Protein AF-A0A3B0X9E5-F1 (afdb_monomer_lite)

Radius of gyration: 37.36 Å; chains: 1; bounding box: 134×43×72 Å

InterPro domains:
  IPR012902 Prokaryotic N-terminal methylation site [PF07963] (25-49)
  IPR012902 Prokaryotic N-terminal methylation site [PS00409] (27-47)
  IPR012902 Prokaryotic N-terminal methylation site [TIGR02532] (26-49)
  IPR045584 Pilin-like [SSF54523] (29-154)

Organism: NCBI:txid652676

Secondary structure (DSSP, 8-state):
---------------------------PPPHHHHHHHHHHHHHHHHHHHHHHHHHHHHHHHHHHHHHHHHHHHHHHHHHHHSS-SSS-TTHHHHSTT-------SS-TT-SS-TTHHHHHHHHHHHTTSS-S----TTTSPPPPTT---B-TTTS-B-SSS-B-EEEEE---TT-TTPPPEEEEE--S---HHHHHHHHHHH--S---

Structure (mmCIF, N/CA/C/O backbone):
data_AF-A0A3B0X9E5-F1
#
_entry.id   AF-A0A3B0X9E5-F1
#
loop_
_atom_site.group_PDB
_atom_site.id
_atom_site.type_symbol
_atom_site.label_atom_id
_atom_site.label_alt_id
_atom_site.label_comp_id
_atom_site.label_asym_id
_atom_site.label_entity_id
_atom_site.label_seq_id
_atom_site.pdbx_PDB_ins_code
_atom_site.Cartn_x
_atom_site.Cartn_y
_atom_site.Cartn_z
_atom_site.occupancy
_atom_site.B_iso_or_equiv
_atom_site.auth_seq_id
_atom_site.auth_comp_id
_atom_site.auth_asym_id
_atom_site.auth_atom_id
_atom_site.pdbx_PDB_model_num
ATOM 1 N N . MET A 1 1 ? -115.160 -9.855 48.551 1.00 43.12 1 MET A N 1
ATOM 2 C CA . MET A 1 1 ? -115.134 -11.335 48.509 1.00 43.12 1 MET A CA 1
ATOM 3 C C . MET A 1 1 ? -114.312 -11.697 47.288 1.00 43.12 1 MET A C 1
ATOM 5 O O . MET A 1 1 ? -114.697 -11.249 46.224 1.00 43.12 1 MET A O 1
ATOM 9 N N . ASN A 1 2 ? -113.173 -12.370 47.259 1.00 42.44 2 ASN A N 1
ATOM 10 C CA . ASN A 1 2 ? -112.293 -13.176 48.119 1.00 42.44 2 ASN A CA 1
ATOM 11 C C . ASN A 1 2 ? -111.011 -13.290 47.245 1.00 42.44 2 ASN A C 1
ATOM 13 O O . ASN A 1 2 ? -111.110 -13.140 46.033 1.00 42.44 2 ASN A O 1
ATOM 17 N N . ASN A 1 3 ? -109.784 -13.582 47.641 1.00 45.44 3 ASN A N 1
ATOM 18 C CA . ASN A 1 3 ? -109.094 -13.972 48.856 1.00 45.44 3 ASN A CA 1
ATOM 19 C C . ASN A 1 3 ? -107.621 -13.770 48.451 1.00 45.44 3 ASN A C 1
ATOM 21 O O . ASN A 1 3 ? -107.187 -14.262 47.415 1.00 45.44 3 ASN A O 1
ATOM 25 N N . MET A 1 4 ? -106.874 -12.908 49.129 1.00 54.88 4 MET A N 1
ATOM 26 C CA . MET A 1 4 ? -105.750 -13.328 49.968 1.00 54.88 4 MET A CA 1
ATOM 27 C C . MET A 1 4 ? -105.581 -14.857 50.052 1.00 54.88 4 MET A C 1
ATOM 29 O O . MET A 1 4 ? -106.428 -15.510 50.651 1.00 54.88 4 MET A O 1
ATOM 33 N N . LEU A 1 5 ? -104.512 -15.400 49.458 1.00 52.75 5 LEU A N 1
ATOM 34 C CA . LEU A 1 5 ? -103.588 -16.411 50.007 1.00 52.75 5 LEU A CA 1
ATOM 35 C C . LEU A 1 5 ? -102.653 -16.932 48.895 1.00 52.75 5 LEU A C 1
ATOM 37 O O . LEU A 1 5 ? -103.023 -16.922 47.730 1.00 52.75 5 LEU A O 1
ATOM 41 N N . GLU A 1 6 ? -101.469 -17.397 49.310 1.00 58.78 6 GLU A N 1
ATOM 42 C CA . GLU A 1 6 ? -100.356 -17.975 48.522 1.00 58.78 6 GLU A CA 1
ATOM 43 C C . GLU A 1 6 ? -99.355 -16.946 47.955 1.00 58.78 6 GLU A C 1
ATOM 45 O O . GLU A 1 6 ? -99.436 -16.497 46.821 1.00 58.78 6 GLU A O 1
ATOM 50 N N . GLN A 1 7 ? -98.505 -16.359 48.806 1.00 54.66 7 GLN A N 1
ATOM 51 C CA . GLN A 1 7 ? -97.219 -16.924 49.269 1.00 54.66 7 GLN A CA 1
ATOM 52 C C . GLN A 1 7 ? -96.188 -16.982 48.126 1.00 54.66 7 GLN A C 1
ATOM 54 O O . GLN A 1 7 ? -96.350 -17.717 47.169 1.00 54.66 7 GLN A O 1
ATOM 59 N N . LYS A 1 8 ? -95.176 -16.104 48.148 1.00 61.78 8 LYS A N 1
ATOM 60 C CA . LYS A 1 8 ? -93.858 -16.339 48.784 1.00 61.78 8 LYS A CA 1
ATOM 61 C C . LYS A 1 8 ? -92.979 -17.180 47.842 1.00 61.78 8 LYS A C 1
ATOM 63 O O . LYS A 1 8 ? -93.455 -18.142 47.271 1.00 61.78 8 LYS A O 1
ATOM 68 N N . TRP A 1 9 ? -91.696 -16.809 47.729 1.00 58.66 9 TRP A N 1
ATOM 69 C CA . TRP A 1 9 ? -90.661 -17.399 46.847 1.00 58.66 9 TRP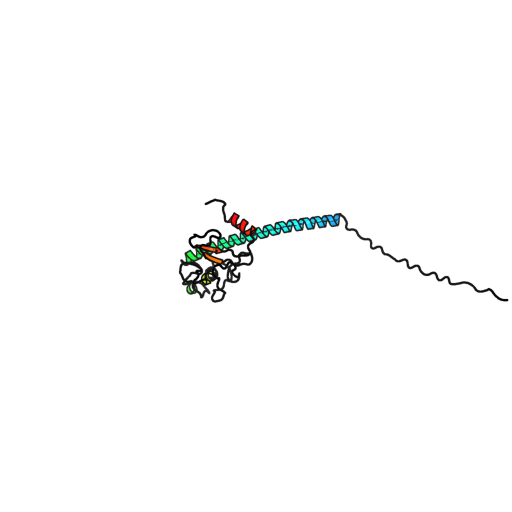 A CA 1
ATOM 70 C C . TRP A 1 9 ? -90.758 -16.899 45.386 1.00 58.66 9 TRP A C 1
ATOM 72 O O . TRP A 1 9 ? -91.783 -17.032 44.751 1.00 58.66 9 TRP A O 1
ATOM 82 N N . LEU A 1 10 ? -89.768 -16.252 44.766 1.00 54.28 10 LEU A N 1
ATOM 83 C CA . LEU A 1 10 ? -88.320 -16.326 44.927 1.00 54.28 10 LEU A CA 1
ATOM 84 C C . LEU A 1 10 ? -87.696 -14.932 44.775 1.00 54.28 10 LEU A C 1
ATOM 86 O O . LEU A 1 10 ? -87.640 -14.355 43.693 1.00 54.28 10 LEU A O 1
ATOM 90 N N . LYS A 1 11 ? -87.138 -14.426 45.878 1.00 59.22 11 LYS A N 1
ATOM 91 C CA . LYS A 1 11 ? -86.091 -13.399 45.863 1.00 59.22 11 LYS A CA 1
ATOM 92 C C . LYS A 1 11 ? -84.856 -14.043 45.222 1.00 59.22 11 LYS A C 1
ATOM 94 O O . LYS A 1 11 ? -84.013 -14.605 45.923 1.00 59.22 11 LYS A O 1
ATOM 99 N N . GLN A 1 12 ? -84.785 -14.043 43.895 1.00 62.81 12 GLN A N 1
ATOM 100 C CA . GLN A 1 12 ? -83.623 -14.543 43.173 1.00 62.81 12 GLN A CA 1
ATOM 101 C C . GLN A 1 12 ? -82.496 -13.525 43.376 1.00 62.81 12 GLN A C 1
ATOM 103 O O . GLN A 1 12 ? -82.431 -12.483 42.735 1.00 62.81 12 GLN A O 1
ATOM 108 N N . LYS A 1 13 ? -81.672 -13.778 44.397 1.00 58.00 13 LYS A N 1
ATOM 109 C CA . LYS A 1 13 ? -80.460 -13.012 44.677 1.00 58.00 13 LYS A CA 1
ATOM 110 C C . LYS A 1 13 ? -79.523 -13.175 43.485 1.00 58.00 13 LYS A C 1
ATOM 112 O O . LYS A 1 13 ? -79.000 -14.264 43.264 1.00 58.00 13 LYS A O 1
ATOM 117 N N . GLU A 1 14 ? -79.296 -12.091 42.758 1.00 65.94 14 GLU A N 1
ATOM 118 C CA . GLU A 1 14 ? -78.228 -12.013 41.770 1.00 65.94 14 GLU A CA 1
ATOM 119 C C . GLU A 1 14 ? -76.887 -12.366 42.439 1.00 65.94 14 GLU A C 1
ATOM 121 O O . GLU A 1 14 ? -76.547 -11.805 43.494 1.00 65.94 14 GLU A O 1
ATOM 126 N N . PRO A 1 15 ? -76.097 -13.295 41.876 1.00 58.50 15 PRO A N 1
ATOM 127 C CA . PRO A 1 15 ? -74.749 -13.517 42.354 1.00 58.50 15 PRO A CA 1
ATOM 128 C C . PRO A 1 15 ? -73.921 -12.284 41.991 1.00 58.50 15 PRO A C 1
ATOM 130 O O . PRO A 1 15 ? -73.579 -12.067 40.829 1.00 58.50 15 PRO A O 1
ATOM 133 N N . ARG A 1 16 ? -73.574 -11.472 42.998 1.00 63.50 16 ARG A N 1
ATOM 134 C CA . ARG A 1 16 ? -72.527 -10.453 42.871 1.00 63.50 16 ARG A CA 1
ATOM 135 C C . ARG A 1 16 ? -71.246 -11.160 42.437 1.00 63.50 16 ARG A C 1
ATOM 137 O O . ARG A 1 16 ? -70.540 -11.727 43.272 1.00 63.50 16 ARG A O 1
ATOM 144 N N . ARG A 1 17 ? -70.956 -11.141 41.133 1.00 63.78 17 ARG A N 1
ATOM 145 C CA . ARG A 1 17 ? -69.657 -11.521 40.577 1.00 63.78 17 ARG A CA 1
ATOM 146 C C . ARG A 1 17 ? -68.634 -10.567 41.182 1.00 63.78 17 ARG A C 1
ATOM 148 O O . ARG A 1 17 ? -68.445 -9.455 40.701 1.00 63.78 17 ARG A O 1
ATOM 155 N N . LYS A 1 18 ? -68.016 -10.982 42.290 1.00 60.19 18 LYS A N 1
ATOM 156 C CA . LYS A 1 18 ? -66.776 -10.380 42.769 1.00 60.19 18 LYS A CA 1
ATOM 157 C C . LYS A 1 18 ? -65.789 -10.547 41.623 1.00 60.19 18 LYS A C 1
ATOM 159 O O . LYS A 1 18 ? -65.379 -11.669 41.340 1.00 60.19 18 LYS A O 1
ATOM 164 N N . GLY A 1 19 ? -65.477 -9.451 40.935 1.00 56.59 19 GLY A N 1
ATOM 165 C CA . GLY A 1 19 ? -64.337 -9.407 40.040 1.00 56.59 19 GLY A CA 1
ATOM 166 C C . GLY A 1 19 ? -63.135 -9.879 40.841 1.00 56.59 19 GLY A C 1
ATOM 167 O O . GLY A 1 19 ? -62.715 -9.207 41.783 1.00 56.59 19 GLY A O 1
ATOM 168 N N . LEU A 1 20 ? -62.636 -11.071 40.521 1.00 62.66 20 LEU A N 1
ATOM 169 C CA . LEU A 1 20 ? -61.365 -11.547 41.031 1.00 62.66 20 LEU A CA 1
ATOM 170 C C . LEU A 1 20 ? -60.297 -10.770 40.263 1.00 62.66 20 LEU A C 1
ATOM 172 O O . LEU A 1 20 ? -59.663 -11.282 39.346 1.00 62.66 20 LEU A O 1
ATOM 176 N N . GLY A 1 21 ? -60.155 -9.489 40.603 1.00 60.59 21 GLY A N 1
ATOM 177 C CA . GLY A 1 21 ? -58.946 -8.745 40.322 1.00 60.59 21 GLY A CA 1
ATOM 178 C C . GLY A 1 21 ? -57.843 -9.426 41.113 1.00 60.59 21 GLY A C 1
ATOM 179 O O . GLY A 1 21 ? -57.571 -9.059 42.254 1.00 60.59 21 GLY A O 1
ATOM 180 N N . LEU A 1 22 ? -57.258 -10.472 40.531 1.00 64.56 22 LEU A N 1
ATOM 181 C CA . LEU A 1 22 ? -55.918 -10.916 40.863 1.00 64.56 22 LEU A CA 1
ATOM 182 C C . LEU A 1 22 ? -55.041 -9.704 40.582 1.00 64.56 22 LEU A C 1
ATOM 184 O O . LEU A 1 22 ? -54.608 -9.498 39.452 1.00 64.56 22 LEU A O 1
ATOM 188 N N . GLY A 1 23 ? -54.869 -8.851 41.593 1.00 63.62 23 GLY A N 1
ATOM 189 C CA . GLY A 1 23 ? -53.870 -7.805 41.568 1.00 63.62 23 GLY A CA 1
ATOM 190 C C . GLY A 1 23 ? -52.566 -8.507 41.252 1.00 63.62 23 GLY A C 1
ATOM 191 O O . GLY A 1 23 ? -52.028 -9.228 42.096 1.00 63.62 23 GLY A O 1
ATOM 192 N N . GLN A 1 24 ? -52.122 -8.392 40.001 1.00 68.00 24 GLN A N 1
ATOM 193 C CA . GLN A 1 24 ? -50.814 -8.869 39.614 1.00 68.00 24 GLN A CA 1
ATOM 194 C C . GLN A 1 24 ? -49.862 -8.124 40.531 1.00 68.00 24 GLN A C 1
ATOM 196 O O . GLN A 1 24 ? -49.781 -6.898 40.470 1.00 68.00 24 GLN A O 1
ATOM 201 N N . LYS A 1 25 ? -49.235 -8.849 41.463 1.00 65.62 25 LYS A N 1
ATOM 202 C CA . LYS A 1 25 ? -48.213 -8.281 42.332 1.00 65.62 25 LYS A CA 1
ATOM 203 C C . LYS A 1 25 ? -47.155 -7.728 41.392 1.00 65.62 25 LYS A C 1
ATOM 205 O O . LYS A 1 25 ? -46.392 -8.504 40.819 1.00 65.62 25 LYS A O 1
ATOM 210 N N . GLN A 1 26 ? -47.164 -6.416 41.181 1.00 68.31 26 GLN A N 1
ATOM 211 C CA . GLN A 1 26 ? -46.104 -5.750 40.454 1.00 68.31 26 GLN A CA 1
ATOM 212 C C . GLN A 1 26 ? -44.850 -5.970 41.288 1.00 68.31 26 GLN A C 1
ATOM 214 O O . GLN A 1 26 ? -44.675 -5.376 42.351 1.00 68.31 26 GLN A O 1
ATOM 219 N N . ARG A 1 27 ? -44.030 -6.931 40.859 1.00 71.44 27 ARG A N 1
ATOM 220 C CA . ARG A 1 27 ? -42.671 -7.095 41.356 1.00 71.44 27 ARG A CA 1
ATOM 221 C C . ARG A 1 27 ? -41.927 -5.856 40.872 1.00 71.44 27 ARG A C 1
ATOM 223 O O . ARG A 1 27 ? -41.494 -5.810 39.728 1.00 71.44 27 ARG A O 1
ATOM 230 N N . GLY A 1 28 ? -41.908 -4.816 41.701 1.00 70.88 28 GLY A N 1
ATOM 231 C CA . GLY A 1 28 ? -41.054 -3.661 41.471 1.00 70.88 28 GLY A CA 1
ATOM 232 C C . GLY A 1 28 ? -39.608 -4.138 41.408 1.00 70.88 28 GLY A C 1
ATOM 233 O O . GLY A 1 28 ? -39.210 -4.981 42.214 1.00 70.88 28 GLY A O 1
ATOM 234 N N . PHE A 1 29 ? -38.856 -3.639 40.430 1.00 74.00 29 PHE A N 1
ATOM 235 C CA . PHE A 1 29 ? -37.428 -3.911 40.318 1.00 74.00 29 PHE A CA 1
ATOM 236 C C . PHE A 1 29 ? -36.739 -3.498 41.614 1.00 74.00 29 PHE A C 1
ATOM 238 O O . PHE A 1 29 ? -36.971 -2.404 42.139 1.00 74.00 29 PHE A O 1
ATOM 245 N N . THR A 1 30 ? -35.922 -4.389 42.160 1.00 88.50 30 THR A N 1
ATOM 246 C CA . THR A 1 30 ? -35.145 -4.071 43.351 1.00 88.50 30 THR A CA 1
ATOM 247 C C . THR A 1 30 ? -34.058 -3.055 42.995 1.00 88.50 30 THR A C 1
ATOM 249 O O . THR A 1 30 ? -33.535 -3.027 41.880 1.00 88.50 30 THR A O 1
ATOM 252 N N . LEU A 1 31 ? -33.687 -2.207 43.957 1.00 87.62 31 LEU A N 1
ATOM 253 C CA . LEU A 1 31 ? -32.620 -1.219 43.761 1.00 87.62 31 LEU A CA 1
ATOM 254 C C . LEU A 1 31 ? -31.291 -1.905 43.399 1.00 87.62 31 LEU A C 1
ATOM 256 O O . LEU A 1 31 ? -30.534 -1.390 42.583 1.00 87.62 31 LEU A O 1
ATOM 260 N N . ILE A 1 32 ? -31.055 -3.105 43.942 1.00 90.81 32 ILE A N 1
ATOM 261 C CA . ILE A 1 32 ? -29.881 -3.928 43.633 1.00 90.81 32 ILE A CA 1
ATOM 262 C C . ILE A 1 32 ? -29.891 -4.443 42.183 1.00 90.81 32 ILE A C 1
ATOM 264 O O . ILE A 1 32 ? -28.846 -4.427 41.537 1.00 90.81 32 ILE A O 1
ATOM 268 N N . GLU A 1 33 ? -31.050 -4.832 41.637 1.00 89.31 33 GLU A N 1
ATOM 269 C CA . GLU A 1 33 ? -31.159 -5.267 40.236 1.00 89.31 33 GLU A CA 1
ATOM 270 C C . GLU A 1 33 ? -30.793 -4.134 39.279 1.00 89.31 33 GLU A C 1
ATOM 272 O O . GLU A 1 33 ? -30.001 -4.341 38.363 1.00 89.31 33 GLU A O 1
ATOM 277 N N . ILE A 1 34 ? -31.286 -2.916 39.521 1.00 92.25 34 ILE A N 1
ATOM 278 C CA . ILE A 1 34 ? -30.914 -1.762 38.692 1.00 92.25 34 ILE A CA 1
ATOM 279 C C . ILE A 1 34 ? -29.452 -1.351 38.927 1.00 92.25 34 ILE A C 1
ATOM 281 O O . ILE A 1 34 ? -28.765 -0.990 37.974 1.00 92.25 34 ILE A O 1
ATOM 285 N N . ALA A 1 35 ? -28.933 -1.466 40.153 1.00 93.75 35 ALA A N 1
ATOM 286 C CA . ALA A 1 35 ? -27.543 -1.128 40.458 1.00 93.75 35 ALA A CA 1
ATOM 287 C C . ALA A 1 35 ? -26.543 -1.998 39.678 1.00 93.75 35 ALA A C 1
ATOM 289 O O . ALA A 1 35 ? -25.604 -1.465 39.087 1.00 93.75 35 ALA A O 1
ATOM 290 N N . ILE A 1 36 ? -26.756 -3.316 39.614 1.00 94.44 36 ILE A N 1
ATOM 291 C CA . ILE A 1 36 ? -25.867 -4.217 38.861 1.00 94.44 36 ILE A CA 1
ATOM 292 C C . ILE A 1 36 ? -25.958 -3.933 37.358 1.00 94.44 36 ILE A C 1
ATOM 294 O O . ILE A 1 36 ? -24.938 -3.915 36.670 1.00 94.44 36 ILE A O 1
ATOM 298 N N . VAL A 1 37 ? -27.159 -3.649 36.849 1.00 95.56 37 VAL A N 1
ATOM 299 C CA . VAL A 1 37 ? -27.355 -3.307 35.434 1.00 95.56 37 VAL A CA 1
ATOM 300 C C . VAL A 1 37 ? -26.600 -2.027 35.067 1.00 95.56 37 VAL A C 1
ATOM 302 O O . VAL A 1 37 ? -25.895 -2.011 34.059 1.00 95.56 37 VAL A O 1
ATOM 305 N N . LEU A 1 38 ? -26.669 -0.981 35.896 1.00 94.69 38 LEU A N 1
ATOM 306 C CA . LEU A 1 38 ? -25.932 0.266 35.661 1.00 94.69 38 LEU A CA 1
ATOM 307 C C . LEU A 1 38 ? -24.413 0.066 35.717 1.00 94.69 38 LEU A C 1
ATOM 309 O O . LEU A 1 38 ? -23.696 0.663 34.916 1.00 94.69 38 LEU A O 1
ATOM 313 N N . VAL A 1 39 ? -23.923 -0.802 36.606 1.00 95.94 39 VAL A N 1
ATOM 314 C CA . VAL A 1 39 ? -22.499 -1.164 36.655 1.00 95.94 39 VAL A CA 1
ATOM 315 C C . VAL A 1 39 ? -22.077 -1.870 35.370 1.00 95.94 39 VAL A C 1
ATOM 317 O O . VAL A 1 39 ? -21.081 -1.479 34.767 1.00 95.94 39 VAL A O 1
ATOM 320 N N . ILE A 1 40 ? -22.838 -2.864 34.907 1.00 96.38 40 ILE A N 1
ATOM 321 C CA . ILE A 1 40 ? -22.520 -3.588 33.668 1.00 96.38 40 ILE A CA 1
ATOM 322 C C . ILE A 1 40 ? -22.532 -2.631 32.473 1.00 96.38 40 ILE A C 1
ATOM 324 O O . ILE A 1 40 ? -21.583 -2.633 31.696 1.00 96.38 40 ILE A O 1
ATOM 328 N N . ILE A 1 41 ? -23.542 -1.767 32.344 1.00 96.00 41 ILE A N 1
ATOM 329 C CA . ILE A 1 41 ? -23.597 -0.771 31.263 1.00 96.00 41 ILE A CA 1
ATOM 330 C C . ILE A 1 41 ? -22.407 0.195 31.352 1.00 96.00 41 ILE A C 1
ATOM 332 O O . ILE A 1 41 ? -21.777 0.469 30.334 1.00 96.00 41 ILE A O 1
ATOM 336 N N . GLY A 1 42 ? -22.051 0.666 32.551 1.00 95.19 42 GLY A N 1
ATOM 337 C CA . GLY A 1 42 ? -20.889 1.535 32.758 1.00 95.19 42 GLY A CA 1
ATOM 338 C C . GLY A 1 42 ? -19.572 0.874 32.345 1.00 95.19 42 GLY A C 1
ATOM 339 O O . GLY A 1 42 ? -18.758 1.495 31.660 1.00 95.19 42 GLY A O 1
ATOM 340 N N . LEU A 1 43 ? -19.385 -0.402 32.689 1.00 94.94 43 LEU A N 1
ATOM 341 C CA . LEU A 1 43 ? -18.204 -1.175 32.299 1.00 94.94 43 LEU A CA 1
ATOM 342 C C . LEU A 1 43 ? -18.173 -1.465 30.794 1.00 94.94 43 LEU A C 1
ATOM 344 O O . LEU A 1 43 ? -17.112 -1.367 30.181 1.00 94.94 43 LEU A O 1
ATOM 348 N N . LEU A 1 44 ? -19.319 -1.774 30.183 1.00 95.69 44 LEU A N 1
ATOM 349 C CA . LEU A 1 44 ? -19.418 -1.999 28.740 1.00 95.69 44 LEU A CA 1
ATOM 350 C C . LEU A 1 44 ? -19.131 -0.716 27.953 1.00 95.69 44 LEU A C 1
ATOM 352 O O . LEU A 1 44 ? -18.334 -0.747 27.020 1.00 95.69 44 LEU A O 1
ATOM 356 N N . LEU A 1 45 ? -19.718 0.419 28.346 1.00 93.62 45 LEU A N 1
ATOM 357 C CA . LEU A 1 45 ? -19.462 1.708 27.698 1.00 93.62 45 LEU A CA 1
ATOM 358 C C . LEU A 1 45 ? -17.998 2.138 27.870 1.00 93.62 45 LEU A C 1
ATOM 360 O O . LEU A 1 45 ? -17.367 2.537 26.892 1.00 93.62 45 LEU A O 1
ATOM 364 N N . GLY A 1 46 ? -17.430 1.986 29.073 1.00 91.38 46 GLY A N 1
ATOM 365 C CA . GLY A 1 46 ? -16.009 2.253 29.321 1.00 91.38 46 GLY A CA 1
ATOM 366 C C . GLY A 1 46 ? -15.078 1.351 28.501 1.00 91.38 46 GLY A C 1
ATOM 367 O O . GLY A 1 46 ? -14.090 1.825 27.939 1.00 91.38 46 GLY A O 1
ATOM 368 N N . GLY A 1 47 ? -15.420 0.066 28.370 1.00 91.00 47 GLY A N 1
ATOM 369 C CA . GLY A 1 47 ? -14.669 -0.903 27.572 1.00 91.00 47 GLY A CA 1
ATOM 370 C C . GLY A 1 47 ? -14.726 -0.631 26.067 1.00 91.00 47 GLY A C 1
ATOM 371 O O . GLY A 1 47 ? -13.697 -0.708 25.400 1.00 91.00 47 GLY A O 1
ATOM 372 N N . VAL A 1 48 ? -15.893 -0.264 25.524 1.00 91.12 48 VAL A N 1
ATOM 373 C CA . VAL A 1 48 ? -16.061 0.033 24.088 1.00 91.12 48 VAL A CA 1
ATOM 374 C C . VAL A 1 48 ? -15.281 1.281 23.683 1.00 91.12 48 VAL A C 1
ATOM 376 O O . VAL A 1 48 ? -14.608 1.252 22.654 1.00 91.12 48 VAL A O 1
ATOM 379 N N . LEU A 1 49 ? -15.316 2.345 24.493 1.00 86.88 49 LEU A N 1
ATOM 380 C CA . LEU A 1 49 ? -14.565 3.573 24.208 1.00 86.88 49 LEU A CA 1
ATOM 381 C C . LEU A 1 49 ? -13.061 3.297 24.119 1.00 86.88 49 LEU A C 1
ATOM 383 O O . LEU A 1 49 ? -12.418 3.695 23.148 1.00 86.88 49 LEU A O 1
ATOM 387 N N . LYS A 1 50 ? -12.507 2.537 25.075 1.00 87.69 50 LYS A N 1
ATOM 388 C CA . LYS A 1 50 ? -11.090 2.161 25.016 1.00 87.69 50 LYS A CA 1
ATOM 389 C C . LYS A 1 50 ? -10.794 1.173 23.884 1.00 87.69 50 LYS A C 1
ATOM 391 O O . LYS A 1 50 ? -9.733 1.244 23.269 1.00 87.69 50 LYS A O 1
ATOM 396 N N . GLY A 1 51 ? -11.729 0.272 23.586 1.00 86.50 51 GLY A N 1
ATOM 397 C CA . GLY A 1 51 ? -11.618 -0.681 22.483 1.00 86.50 51 GLY A CA 1
ATOM 398 C C . GLY A 1 51 ? -11.494 0.001 21.118 1.00 86.50 51 GLY A C 1
ATOM 399 O O . GLY A 1 51 ? -10.663 -0.410 20.312 1.00 86.50 51 GLY A O 1
ATOM 400 N N . GLN A 1 52 ? -12.258 1.069 20.874 1.00 87.19 52 GLN A N 1
ATOM 401 C CA . GLN A 1 52 ? -12.172 1.841 19.627 1.00 87.19 52 GLN A CA 1
ATOM 402 C C . GLN A 1 52 ? -10.807 2.520 19.462 1.00 87.19 52 GLN A C 1
ATOM 404 O O . GLN A 1 52 ? -10.209 2.437 18.391 1.00 87.19 52 GLN A O 1
ATOM 409 N N . GLU A 1 53 ? -10.275 3.118 20.530 1.00 86.25 53 GLU A N 1
ATOM 410 C CA . GLU A 1 53 ? -8.943 3.736 20.520 1.00 86.25 53 GLU A CA 1
ATOM 411 C C . GLU A 1 53 ? -7.849 2.707 20.192 1.00 86.25 53 GLU A C 1
ATOM 413 O O . GLU A 1 53 ? -7.010 2.942 19.323 1.00 86.25 53 GLU A O 1
ATOM 418 N N . LEU A 1 54 ? -7.899 1.522 20.814 1.00 88.62 54 LEU A N 1
ATOM 419 C CA . LEU A 1 54 ? -6.941 0.443 20.547 1.00 88.62 54 LEU A CA 1
ATOM 420 C C . LEU A 1 54 ? -6.982 -0.035 19.089 1.00 88.62 54 LEU A C 1
ATOM 422 O O . LEU A 1 54 ? -5.929 -0.289 18.500 1.00 88.62 54 LEU A O 1
ATOM 426 N N . ILE A 1 55 ? -8.176 -0.139 18.496 1.00 88.44 55 ILE A N 1
ATOM 427 C CA . ILE A 1 55 ? -8.339 -0.495 17.078 1.00 88.44 55 ILE A CA 1
ATOM 428 C C . ILE A 1 55 ? -7.710 0.577 16.182 1.00 88.44 55 ILE A C 1
ATOM 430 O O . ILE A 1 55 ? -6.986 0.233 15.245 1.00 88.44 55 ILE A O 1
ATOM 434 N N . ASN A 1 56 ? -7.932 1.859 16.478 1.00 85.19 56 ASN A N 1
ATOM 435 C CA . ASN A 1 56 ? -7.347 2.955 15.704 1.00 85.19 56 ASN A CA 1
ATOM 436 C C . ASN A 1 56 ? -5.815 2.936 15.779 1.00 85.19 56 ASN A C 1
ATOM 438 O O . ASN A 1 56 ? -5.154 2.963 14.740 1.00 85.19 56 ASN A O 1
ATOM 442 N N . THR A 1 57 ? -5.235 2.768 16.971 1.00 86.25 57 THR A N 1
ATOM 443 C CA . THR A 1 57 ? -3.777 2.637 17.124 1.00 86.25 57 THR A CA 1
ATOM 444 C C . THR A 1 57 ? -3.222 1.423 16.370 1.00 86.25 57 THR A C 1
ATOM 446 O O . THR A 1 57 ? -2.144 1.509 15.775 1.00 86.25 57 THR A O 1
ATOM 449 N N . ALA A 1 58 ? -3.935 0.291 16.368 1.00 88.88 58 ALA A N 1
ATOM 450 C CA . ALA A 1 58 ? -3.525 -0.899 15.623 1.00 88.88 58 ALA A CA 1
ATOM 451 C C . ALA A 1 58 ? -3.517 -0.651 14.106 1.00 88.88 58 ALA A C 1
ATOM 453 O O . ALA A 1 58 ? -2.554 -1.028 13.438 1.00 88.88 58 ALA A O 1
ATOM 454 N N . ARG A 1 59 ? -4.534 0.041 13.575 1.00 87.94 59 ARG A N 1
ATOM 455 C CA . ARG A 1 59 ? -4.591 0.438 12.158 1.00 87.94 59 ARG A CA 1
ATOM 456 C C . ARG A 1 59 ? -3.448 1.376 11.775 1.00 87.94 59 ARG A C 1
ATOM 458 O O . ARG A 1 59 ? -2.795 1.125 10.770 1.00 87.94 59 ARG A O 1
ATOM 465 N N . VAL A 1 60 ? -3.144 2.386 12.599 1.00 86.25 60 VAL A N 1
ATOM 466 C CA . VAL A 1 60 ? -2.006 3.305 12.368 1.00 86.25 60 VAL A CA 1
ATOM 467 C C . VAL A 1 60 ? -0.691 2.525 12.267 1.00 86.25 60 VAL A C 1
ATOM 469 O O . VAL A 1 60 ? 0.109 2.761 11.366 1.00 86.25 60 VAL A O 1
ATOM 472 N N . ARG A 1 61 ? -0.461 1.570 13.179 1.00 88.62 61 ARG A N 1
ATOM 473 C CA . ARG A 1 61 ? 0.755 0.738 13.169 1.00 88.62 61 ARG A CA 1
ATOM 474 C C . ARG A 1 61 ? 0.832 -0.164 11.939 1.00 88.62 61 ARG A C 1
ATOM 476 O O . ARG A 1 61 ? 1.909 -0.299 11.369 1.00 88.62 61 ARG A O 1
ATOM 483 N N . ALA A 1 62 ? -0.288 -0.761 11.534 1.00 89.44 62 ALA A N 1
ATOM 484 C CA . ALA A 1 62 ? -0.350 -1.579 10.327 1.00 89.44 62 ALA A CA 1
ATOM 485 C C . ALA A 1 62 ? -0.047 -0.746 9.072 1.00 89.44 62 ALA A C 1
ATOM 487 O O . ALA A 1 62 ? 0.764 -1.164 8.254 1.00 89.44 62 ALA A O 1
ATOM 488 N N . LEU A 1 63 ? -0.624 0.455 8.963 1.00 88.00 63 LEU A N 1
ATOM 489 C CA . LEU A 1 63 ? -0.350 1.373 7.858 1.00 88.00 63 LEU A CA 1
ATOM 490 C C . LEU A 1 63 ? 1.130 1.780 7.809 1.00 88.00 63 LEU A C 1
ATOM 492 O O . LEU A 1 63 ? 1.740 1.682 6.750 1.00 88.00 63 LEU A O 1
ATOM 496 N N . SER A 1 64 ? 1.724 2.161 8.945 1.00 88.06 64 SER A N 1
ATOM 497 C CA . SER A 1 64 ? 3.161 2.473 9.026 1.00 88.06 64 SER A CA 1
ATOM 498 C C . SER A 1 64 ? 4.016 1.293 8.557 1.00 88.06 64 SER A C 1
ATOM 500 O O . SER A 1 64 ? 4.856 1.450 7.680 1.00 88.06 64 SER A O 1
ATOM 502 N N . SER A 1 65 ? 3.737 0.085 9.060 1.00 90.69 65 SER A N 1
ATOM 503 C CA . SER A 1 65 ? 4.465 -1.122 8.657 1.00 90.69 65 SER A CA 1
ATOM 504 C C . SER A 1 65 ? 4.298 -1.449 7.169 1.00 90.69 65 SER A C 1
ATOM 506 O O . SER A 1 65 ? 5.223 -1.987 6.563 1.00 90.69 65 SER A O 1
ATOM 508 N N . ASN A 1 66 ? 3.134 -1.159 6.581 1.00 90.25 66 ASN A N 1
ATOM 509 C CA . ASN A 1 66 ? 2.894 -1.351 5.153 1.00 90.25 66 ASN A CA 1
ATOM 510 C C . ASN A 1 66 ? 3.700 -0.348 4.318 1.00 90.25 66 ASN A C 1
ATOM 512 O O . ASN A 1 66 ? 4.316 -0.750 3.334 1.00 90.25 66 ASN A O 1
ATOM 516 N N . VAL A 1 67 ? 3.736 0.927 4.719 1.00 89.12 67 VAL A N 1
ATOM 517 C CA . VAL A 1 67 ? 4.547 1.971 4.065 1.00 89.12 67 VAL A CA 1
ATOM 518 C C . VAL A 1 67 ? 6.033 1.610 4.108 1.00 89.12 67 VAL A C 1
ATOM 520 O O . VAL A 1 67 ? 6.700 1.641 3.070 1.00 89.12 67 VAL A O 1
ATOM 523 N N . ASP A 1 68 ? 6.538 1.187 5.267 1.00 91.25 68 ASP A N 1
ATOM 524 C CA . ASP A 1 68 ? 7.932 0.759 5.429 1.00 91.25 68 ASP A CA 1
ATOM 525 C C . ASP A 1 68 ? 8.244 -0.476 4.569 1.00 91.25 68 ASP A C 1
ATOM 527 O O . ASP A 1 68 ? 9.271 -0.536 3.885 1.00 91.25 68 ASP A O 1
ATOM 531 N N . GLY A 1 69 ? 7.326 -1.449 4.544 1.00 92.88 69 GLY A N 1
ATOM 532 C CA . GLY A 1 69 ? 7.437 -2.652 3.720 1.00 92.88 69 GLY A CA 1
ATOM 533 C C . GLY A 1 69 ? 7.466 -2.346 2.222 1.00 92.88 69 GLY A C 1
ATOM 534 O O . GLY A 1 69 ? 8.317 -2.874 1.506 1.00 92.88 69 GLY A O 1
ATOM 535 N N . ILE A 1 70 ? 6.593 -1.452 1.748 1.00 93.19 70 ILE A N 1
ATOM 536 C CA . ILE A 1 70 ? 6.564 -0.996 0.349 1.00 93.19 70 ILE A CA 1
ATOM 537 C C . ILE A 1 70 ? 7.856 -0.254 -0.001 1.00 93.19 70 ILE A C 1
ATOM 539 O O . ILE A 1 70 ? 8.437 -0.500 -1.056 1.00 93.19 70 ILE A O 1
ATOM 543 N N . THR A 1 71 ? 8.340 0.610 0.889 1.00 92.00 71 THR A N 1
ATOM 544 C CA . THR A 1 71 ? 9.587 1.360 0.684 1.00 92.00 71 THR A CA 1
ATOM 545 C C . THR A 1 71 ? 10.787 0.416 0.578 1.00 92.00 71 THR A C 1
ATOM 547 O O . THR A 1 71 ? 11.604 0.527 -0.338 1.00 92.00 71 THR A O 1
ATOM 550 N N . SER A 1 72 ? 10.871 -0.584 1.459 1.00 95.31 72 SER A N 1
ATOM 551 C CA . SER A 1 72 ? 11.906 -1.621 1.391 1.00 95.31 72 SER A CA 1
ATOM 552 C C . SER A 1 72 ? 11.806 -2.463 0.112 1.00 95.31 72 SER A C 1
ATOM 554 O O . SER A 1 72 ? 12.824 -2.720 -0.539 1.00 95.31 72 SER A O 1
ATOM 556 N N . ALA A 1 73 ? 10.591 -2.850 -0.285 1.00 95.62 73 ALA A N 1
ATOM 557 C CA . ALA A 1 73 ? 10.324 -3.580 -1.522 1.00 95.62 73 ALA A CA 1
ATOM 558 C C . ALA A 1 73 ? 10.764 -2.785 -2.761 1.00 95.62 73 ALA A C 1
ATOM 560 O O . ALA A 1 73 ? 11.420 -3.336 -3.646 1.00 95.62 73 ALA A O 1
ATOM 561 N N . TRP A 1 74 ? 10.464 -1.485 -2.793 1.00 94.19 74 TRP A N 1
ATOM 562 C CA . TRP A 1 74 ? 10.864 -0.572 -3.861 1.00 94.19 74 TRP A CA 1
ATOM 563 C C . TRP A 1 74 ? 12.385 -0.546 -4.048 1.00 94.19 74 TRP A C 1
ATOM 565 O O . TRP A 1 74 ? 12.885 -0.784 -5.151 1.00 94.19 74 TRP A O 1
ATOM 575 N N . PHE A 1 75 ? 13.138 -0.328 -2.966 1.00 94.88 75 PHE A N 1
ATOM 576 C CA . PHE A 1 75 ? 14.601 -0.309 -3.031 1.00 94.88 75 PHE A CA 1
ATOM 577 C C . PHE A 1 75 ? 15.198 -1.681 -3.349 1.00 94.88 75 PHE A C 1
ATOM 579 O O . PHE A 1 75 ? 16.152 -1.764 -4.120 1.00 94.88 75 PHE A O 1
ATOM 586 N N . SER A 1 76 ? 14.615 -2.757 -2.819 1.00 96.75 76 SER A N 1
ATOM 587 C CA . SER A 1 76 ? 15.066 -4.125 -3.101 1.00 96.75 76 SER A CA 1
ATOM 588 C C . SER A 1 76 ? 14.895 -4.484 -4.577 1.00 96.75 76 SER A C 1
ATOM 590 O O . SER A 1 76 ? 15.792 -5.080 -5.178 1.00 96.75 76 SER A O 1
ATOM 592 N N . PHE A 1 77 ? 13.776 -4.078 -5.183 1.00 96.56 77 PHE A N 1
ATOM 593 C CA . PHE A 1 77 ? 13.547 -4.240 -6.616 1.00 96.56 77 PHE A CA 1
ATOM 594 C C . PHE A 1 77 ? 14.567 -3.433 -7.429 1.00 96.56 77 PHE A C 1
ATOM 596 O O . PHE A 1 77 ? 15.182 -3.969 -8.353 1.00 96.56 77 PHE A O 1
ATOM 603 N N . SER A 1 78 ? 14.793 -2.172 -7.050 1.00 94.69 78 SER A N 1
ATOM 604 C CA . SER A 1 78 ? 15.754 -1.292 -7.722 1.00 94.69 78 SER A CA 1
ATOM 605 C C . SER A 1 78 ? 17.190 -1.822 -7.664 1.00 94.69 78 SER A C 1
ATOM 607 O O . SER A 1 78 ? 17.887 -1.817 -8.680 1.00 94.69 78 SER A O 1
ATOM 609 N N . ASP A 1 79 ? 17.626 -2.370 -6.529 1.00 96.25 79 ASP A N 1
ATOM 610 C CA . ASP A 1 79 ? 18.958 -2.972 -6.406 1.00 96.25 79 ASP A CA 1
ATOM 611 C C . ASP A 1 79 ? 19.101 -4.241 -7.265 1.00 96.25 79 ASP A C 1
ATOM 613 O O . ASP A 1 79 ? 20.083 -4.411 -7.996 1.00 96.25 79 ASP A O 1
ATOM 617 N N . ARG A 1 80 ? 18.076 -5.102 -7.246 1.00 95.19 80 ARG A N 1
ATOM 618 C CA . ARG A 1 80 ? 18.047 -6.375 -7.980 1.00 95.19 80 ARG A CA 1
ATOM 619 C C . ARG A 1 80 ? 18.018 -6.187 -9.497 1.00 95.19 80 ARG A C 1
ATOM 621 O O . ARG A 1 80 ? 18.753 -6.881 -10.202 1.00 95.19 80 ARG A O 1
ATOM 628 N N . TYR A 1 81 ? 17.148 -5.306 -9.991 1.00 94.88 81 TYR A N 1
ATOM 629 C CA . TYR A 1 81 ? 16.831 -5.165 -11.417 1.00 94.88 81 TYR A CA 1
ATOM 630 C C . TYR A 1 81 ? 17.432 -3.912 -12.063 1.00 94.88 81 TYR A C 1
ATOM 632 O O . TYR A 1 81 ? 17.340 -3.769 -13.282 1.00 94.88 81 TYR A O 1
ATOM 640 N N . ARG A 1 82 ? 18.074 -3.031 -11.279 1.00 94.31 82 ARG A N 1
ATOM 641 C CA . ARG A 1 82 ? 18.654 -1.750 -11.734 1.00 94.31 82 ARG A CA 1
ATOM 642 C C . ARG A 1 82 ? 17.641 -0.844 -12.446 1.00 94.31 82 ARG A C 1
ATOM 644 O O . ARG A 1 82 ? 18.011 -0.069 -13.321 1.00 94.31 82 ARG A O 1
ATOM 651 N N . ALA A 1 83 ? 16.372 -0.957 -12.067 1.00 93.31 83 ALA A N 1
ATOM 652 C CA . ALA A 1 83 ? 15.246 -0.209 -12.612 1.00 93.31 83 ALA A CA 1
ATOM 653 C C . ALA A 1 83 ? 14.152 -0.086 -11.548 1.00 93.31 83 ALA A C 1
ATOM 655 O O . ALA A 1 83 ? 14.119 -0.876 -10.603 1.00 93.31 83 ALA A O 1
ATOM 656 N N . PHE A 1 84 ? 13.245 0.874 -11.696 1.00 93.44 84 PHE A N 1
ATOM 657 C CA . PHE A 1 84 ? 12.113 0.995 -10.782 1.00 93.44 84 PHE A CA 1
ATOM 658 C C . PHE A 1 84 ? 10.997 0.002 -11.145 1.00 93.44 84 PHE A C 1
ATOM 660 O O . PHE A 1 84 ? 10.816 -0.330 -12.322 1.00 93.44 84 PHE A O 1
ATOM 667 N N . PRO A 1 85 ? 10.251 -0.518 -10.153 1.00 92.81 85 PRO A N 1
ATOM 668 C CA . PRO A 1 85 ? 9.048 -1.293 -10.441 1.00 92.81 85 PRO A CA 1
ATOM 669 C C . PRO A 1 85 ? 8.049 -0.395 -11.185 1.00 92.81 85 PRO A C 1
ATOM 671 O O . PRO A 1 85 ? 8.023 0.806 -10.968 1.00 92.81 85 PRO A O 1
ATOM 674 N N . GLY A 1 86 ? 7.246 -0.950 -12.088 1.00 91.06 86 GLY A N 1
ATOM 675 C CA . GLY A 1 86 ? 6.411 -0.167 -13.005 1.00 91.06 86 GLY A CA 1
ATOM 676 C C . GLY A 1 86 ? 7.124 0.317 -14.273 1.00 91.06 86 GLY A C 1
ATOM 677 O O . GLY A 1 86 ? 6.600 0.116 -15.358 1.00 91.06 86 GLY A O 1
ATOM 678 N N . ASP A 1 87 ? 8.351 0.828 -14.156 1.00 90.94 87 ASP A N 1
ATOM 679 C CA . ASP A 1 87 ? 9.161 1.368 -15.270 1.00 90.94 87 ASP A CA 1
ATOM 680 C C . ASP A 1 87 ? 10.082 0.310 -15.936 1.00 90.94 87 ASP A C 1
ATOM 682 O O . ASP A 1 87 ? 10.902 0.572 -16.811 1.00 90.94 87 ASP A O 1
ATOM 686 N N . TYR A 1 88 ? 9.982 -0.953 -15.527 1.00 93.31 88 TYR A N 1
ATOM 687 C CA . TYR A 1 88 ? 10.947 -1.968 -15.940 1.00 93.31 88 TYR A CA 1
ATOM 688 C C . TYR A 1 88 ? 10.721 -2.512 -17.368 1.00 93.31 88 TYR A C 1
ATOM 690 O O . TYR A 1 88 ? 9.735 -3.197 -17.636 1.00 93.31 88 TYR A O 1
ATOM 698 N N . LEU A 1 89 ? 11.700 -2.299 -18.260 1.00 93.31 89 LEU A N 1
ATOM 699 C CA . LEU A 1 89 ? 11.674 -2.695 -19.684 1.00 93.31 89 LEU A CA 1
ATOM 700 C C . LEU A 1 89 ? 11.655 -4.202 -19.969 1.00 93.31 89 LEU A C 1
ATOM 702 O O . LEU A 1 89 ? 11.349 -4.607 -21.089 1.00 93.31 89 LEU A O 1
ATOM 706 N N . GLN A 1 90 ? 12.097 -5.031 -19.024 1.00 93.75 90 GLN A N 1
ATOM 707 C CA . GLN A 1 90 ? 12.264 -6.480 -19.217 1.00 93.75 90 GLN A CA 1
ATOM 708 C C . GLN A 1 90 ? 11.398 -7.279 -18.236 1.00 93.75 90 GLN A C 1
ATOM 710 O O . GLN A 1 90 ? 11.740 -8.403 -17.861 1.00 93.75 90 GLN A O 1
ATOM 715 N N . ALA A 1 91 ? 10.289 -6.684 -17.793 1.00 92.31 91 ALA A N 1
ATOM 716 C CA . ALA A 1 91 ? 9.368 -7.285 -16.841 1.00 92.31 91 ALA A CA 1
ATOM 717 C C . ALA A 1 91 ? 8.792 -8.605 -17.367 1.00 92.31 91 ALA A C 1
ATOM 719 O O . ALA A 1 91 ? 8.835 -9.607 -16.664 1.00 92.31 91 ALA A O 1
ATOM 720 N N . ASN A 1 92 ? 8.378 -8.653 -18.631 1.00 93.12 92 ASN A N 1
ATOM 721 C CA . ASN A 1 92 ? 7.788 -9.841 -19.245 1.00 93.12 92 ASN A CA 1
ATOM 722 C C . ASN A 1 92 ? 8.737 -11.048 -19.378 1.00 93.12 92 ASN A C 1
ATOM 724 O O . ASN A 1 92 ? 8.279 -12.178 -19.536 1.00 93.12 92 ASN A O 1
ATOM 728 N N . VAL A 1 93 ? 10.054 -10.824 -19.347 1.00 94.38 93 VAL A N 1
ATOM 729 C CA . VAL A 1 93 ? 11.064 -11.894 -19.418 1.00 94.38 93 VAL A CA 1
ATOM 730 C C . VAL A 1 93 ? 11.536 -12.299 -18.023 1.00 94.38 93 VAL A C 1
ATOM 732 O O . VAL A 1 93 ? 11.746 -13.482 -17.762 1.00 94.38 93 VAL A O 1
ATOM 735 N N . ASN A 1 94 ? 11.722 -11.326 -17.128 1.00 94.31 94 ASN A N 1
ATOM 736 C CA . ASN A 1 94 ? 12.402 -11.540 -15.849 1.00 94.31 94 ASN A CA 1
ATOM 737 C C . ASN A 1 94 ? 11.457 -11.652 -14.646 1.00 94.31 94 ASN A C 1
ATOM 739 O O . ASN A 1 94 ? 11.913 -12.029 -13.562 1.00 94.31 94 ASN A O 1
ATOM 743 N N . LEU A 1 95 ? 10.174 -11.324 -14.813 1.00 93.69 95 LEU A N 1
ATOM 744 C CA . LEU A 1 95 ? 9.150 -11.451 -13.783 1.00 93.69 95 LEU A CA 1
ATOM 745 C C . LEU A 1 95 ? 8.107 -12.499 -14.197 1.00 93.69 95 LEU A C 1
ATOM 747 O O . LEU A 1 95 ? 7.651 -12.515 -15.341 1.00 93.69 95 LEU A O 1
ATOM 751 N N . PRO A 1 96 ? 7.705 -13.394 -13.281 1.00 92.00 96 PRO A N 1
ATOM 752 C CA . PRO A 1 96 ? 6.695 -14.399 -13.574 1.00 92.00 96 PRO A CA 1
ATOM 753 C C . PRO A 1 96 ? 5.316 -13.757 -13.763 1.00 92.00 96 PRO A C 1
ATOM 755 O O . PRO A 1 96 ? 4.905 -12.914 -12.973 1.00 92.00 96 PRO A O 1
ATOM 758 N N . ASN A 1 97 ? 4.563 -14.236 -14.757 1.00 88.06 97 ASN A N 1
ATOM 759 C CA . ASN A 1 97 ? 3.168 -13.845 -15.015 1.00 88.06 97 ASN A CA 1
ATOM 760 C C . ASN A 1 97 ? 2.947 -12.342 -15.280 1.00 88.06 97 ASN A C 1
ATOM 762 O O . ASN A 1 97 ? 1.834 -11.853 -15.094 1.00 88.06 97 ASN A O 1
ATOM 766 N N . ILE A 1 98 ? 3.981 -11.632 -15.734 1.00 91.19 98 ILE A N 1
ATOM 767 C CA . ILE A 1 98 ? 3.885 -10.266 -16.251 1.00 91.19 98 ILE A CA 1
ATOM 768 C C . ILE A 1 98 ? 3.998 -10.318 -17.771 1.00 91.19 98 ILE A C 1
ATOM 770 O O . ILE A 1 98 ? 4.819 -11.060 -18.312 1.00 91.19 98 ILE A O 1
ATOM 774 N N . VAL A 1 99 ? 3.162 -9.555 -18.469 1.00 89.38 99 VAL A N 1
ATOM 775 C CA . VAL A 1 99 ? 3.196 -9.452 -19.938 1.00 89.38 99 VAL A CA 1
ATOM 776 C C . VAL A 1 99 ? 3.518 -8.036 -20.399 1.00 89.38 99 VAL A C 1
ATOM 778 O O . VAL A 1 99 ? 4.080 -7.866 -21.483 1.00 89.38 99 VAL A O 1
ATOM 781 N N . THR A 1 100 ? 3.216 -7.041 -19.570 1.00 89.06 100 THR A N 1
ATOM 782 C CA . THR A 1 100 ? 3.435 -5.627 -19.863 1.00 89.06 100 THR A CA 1
ATOM 783 C C . THR A 1 100 ? 4.772 -5.161 -19.304 1.00 89.06 100 THR A C 1
ATOM 785 O O . THR A 1 100 ? 5.112 -5.422 -18.156 1.00 89.06 100 THR A O 1
ATOM 788 N N . ASN A 1 101 ? 5.534 -4.450 -20.130 1.00 89.94 101 ASN A N 1
ATOM 789 C CA . ASN A 1 101 ? 6.773 -3.799 -19.720 1.00 89.94 101 ASN A CA 1
ATOM 790 C C . ASN A 1 101 ? 6.518 -2.321 -19.421 1.00 89.94 101 ASN A C 1
ATOM 792 O O . ASN A 1 101 ? 5.643 -1.711 -20.036 1.00 89.94 101 ASN A O 1
ATOM 796 N N . GLY A 1 102 ? 7.323 -1.752 -18.526 1.00 88.56 102 GLY A N 1
ATOM 797 C CA . GLY A 1 102 ? 7.430 -0.300 -18.384 1.00 88.56 102 GLY A CA 1
ATOM 798 C C . GLY A 1 102 ? 8.231 0.331 -19.524 1.00 88.56 102 GLY A C 1
ATOM 799 O O . GLY A 1 102 ? 8.763 -0.377 -20.38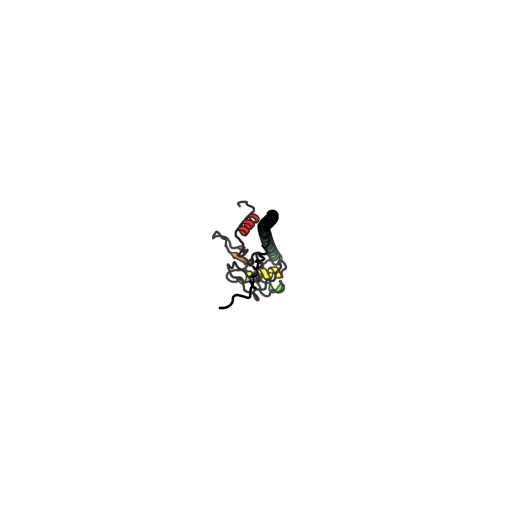8 1.00 88.56 102 GLY A O 1
ATOM 800 N N . SER A 1 103 ? 8.330 1.658 -19.525 1.00 87.94 103 SER A N 1
ATOM 801 C CA . SER A 1 103 ? 8.993 2.427 -20.584 1.00 87.94 103 SER A CA 1
ATOM 802 C C . SER A 1 103 ? 10.515 2.548 -20.429 1.00 87.94 103 SER A C 1
ATOM 804 O O . SER A 1 103 ? 11.207 2.796 -21.421 1.00 87.94 103 SER A O 1
ATOM 806 N N . GLY A 1 104 ? 11.059 2.326 -19.232 1.00 88.81 104 GLY A N 1
ATOM 807 C CA . GLY A 1 104 ? 12.487 2.434 -18.922 1.00 88.81 104 GLY A CA 1
ATOM 808 C C . GLY A 1 104 ? 13.015 3.861 -18.904 1.00 88.81 104 GLY A C 1
ATOM 809 O O . GLY A 1 104 ? 14.207 4.066 -19.150 1.00 88.81 104 GLY A O 1
ATOM 810 N N . ASN A 1 105 ? 12.148 4.844 -18.685 1.00 87.62 105 ASN A N 1
ATOM 811 C CA . ASN A 1 105 ? 12.495 6.265 -18.698 1.00 87.62 105 ASN A CA 1
ATOM 812 C C . ASN A 1 105 ? 13.035 6.756 -17.334 1.00 87.62 105 ASN A C 1
ATOM 814 O O . ASN A 1 105 ? 13.441 7.914 -17.218 1.00 87.62 105 ASN A O 1
ATOM 818 N N . GLY A 1 106 ? 13.071 5.888 -16.316 1.00 88.06 106 GLY A N 1
ATOM 819 C CA . GLY A 1 106 ? 13.476 6.206 -14.948 1.00 88.06 106 GLY A CA 1
ATOM 820 C C . GLY A 1 106 ? 12.382 6.879 -14.119 1.00 88.06 106 GLY A C 1
ATOM 821 O O . GLY A 1 106 ? 12.679 7.364 -13.027 1.00 88.06 106 GLY A O 1
ATOM 822 N N . ILE A 1 107 ? 11.150 6.942 -14.628 1.00 87.50 107 ILE A N 1
ATOM 823 C CA . ILE A 1 107 ? 10.019 7.651 -14.038 1.00 87.50 107 ILE A CA 1
ATOM 824 C C . ILE A 1 107 ? 8.784 6.759 -14.108 1.00 87.50 107 ILE A C 1
ATOM 826 O O . ILE A 1 107 ? 8.158 6.611 -15.144 1.00 87.50 107 ILE A O 1
ATOM 830 N N . VAL A 1 108 ? 8.357 6.255 -12.958 1.00 87.31 108 VAL A N 1
ATOM 831 C CA . VAL A 1 108 ? 7.052 5.608 -12.826 1.00 87.31 108 VAL A CA 1
ATOM 832 C C . VAL A 1 108 ? 5.917 6.621 -12.958 1.00 87.31 108 VAL A C 1
ATOM 834 O O . VAL A 1 108 ? 5.706 7.441 -12.058 1.00 87.31 108 VAL A O 1
ATOM 837 N N . GLY A 1 109 ? 5.134 6.493 -14.030 1.00 77.50 109 GLY A N 1
ATOM 838 C CA . GLY A 1 109 ? 3.812 7.106 -14.120 1.00 77.50 109 GLY A CA 1
ATOM 839 C C . GLY A 1 109 ? 3.804 8.553 -14.593 1.00 77.50 109 GLY A C 1
ATOM 840 O O . GLY A 1 109 ? 3.221 9.405 -13.919 1.00 77.50 109 GLY A O 1
ATOM 841 N N . ASP A 1 110 ? 4.385 8.835 -15.754 1.00 74.12 110 ASP A N 1
ATOM 842 C CA . ASP A 1 110 ? 4.283 10.150 -16.394 1.00 74.12 110 ASP A CA 1
ATOM 843 C C .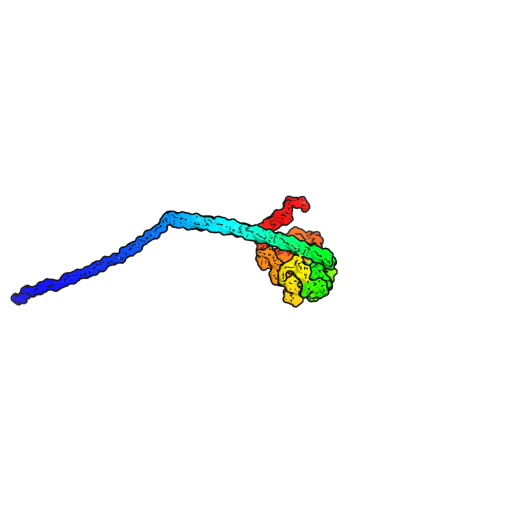 ASP A 1 110 ? 2.950 10.348 -17.165 1.00 74.12 110 ASP A C 1
ATOM 845 O O . ASP A 1 110 ? 2.088 9.468 -17.226 1.00 74.12 110 ASP A O 1
ATOM 849 N N . VAL A 1 111 ? 2.745 11.540 -17.742 1.00 67.44 111 VAL A N 1
ATOM 850 C CA . VAL A 1 111 ? 1.528 11.871 -18.518 1.00 67.44 111 VAL A CA 1
ATOM 851 C C . VAL A 1 111 ? 1.403 11.028 -19.797 1.00 67.44 111 VAL A C 1
ATOM 853 O O . VAL A 1 111 ? 0.294 10.843 -20.298 1.00 67.44 111 VAL A O 1
ATOM 856 N N . ALA A 1 112 ? 2.515 10.530 -20.337 1.00 67.44 112 ALA A N 1
ATOM 857 C CA . ALA A 1 112 ? 2.539 9.710 -21.542 1.00 67.44 112 ALA A CA 1
ATOM 858 C C . ALA A 1 112 ? 2.265 8.223 -21.247 1.00 67.44 112 ALA A C 1
ATOM 860 O O . ALA A 1 112 ? 1.745 7.535 -22.128 1.00 67.44 112 ALA A O 1
ATOM 861 N N . VAL A 1 113 ? 2.571 7.740 -20.036 1.00 73.94 113 VAL A N 1
ATOM 862 C CA . VAL A 1 113 ? 2.454 6.328 -19.637 1.00 73.94 113 VAL A CA 1
ATOM 863 C C . VAL A 1 113 ? 1.886 6.172 -18.205 1.00 73.94 113 VAL A C 1
ATOM 865 O O . VAL A 1 113 ? 2.543 5.634 -17.312 1.00 73.94 113 VAL A O 1
ATOM 868 N N . PRO A 1 114 ? 0.632 6.592 -17.940 1.00 68.81 114 PRO A N 1
ATOM 869 C CA . PRO A 1 114 ? 0.042 6.505 -16.597 1.00 68.81 114 PRO A CA 1
ATOM 870 C C . PRO A 1 114 ? -0.094 5.062 -16.078 1.00 68.81 114 PRO A C 1
ATOM 872 O O . PRO A 1 114 ? -0.063 4.830 -14.870 1.00 68.81 114 PRO A O 1
ATOM 875 N N . ASP A 1 115 ? -0.184 4.077 -16.973 1.00 78.88 115 ASP A N 1
ATOM 876 C CA . ASP A 1 115 ? -0.404 2.671 -16.619 1.00 78.88 115 ASP A CA 1
ATOM 877 C C . ASP A 1 115 ? 0.764 2.041 -15.835 1.00 78.88 115 ASP A C 1
ATOM 879 O O . ASP A 1 115 ? 0.564 1.062 -15.109 1.00 78.88 115 ASP A O 1
ATOM 883 N N . GLU A 1 116 ? 1.964 2.632 -15.877 1.00 87.94 116 GLU A N 1
ATOM 884 C CA . GLU A 1 116 ? 3.123 2.178 -15.091 1.00 87.94 116 GLU A CA 1
ATOM 885 C C . GLU A 1 116 ? 2.871 2.204 -13.585 1.00 87.94 116 GLU A C 1
ATOM 887 O O . GLU A 1 116 ? 3.402 1.376 -12.843 1.00 87.94 116 GLU A O 1
ATOM 892 N N . ARG A 1 117 ? 1.999 3.105 -13.130 1.00 86.19 117 ARG A N 1
ATOM 893 C CA . ARG A 1 117 ? 1.583 3.210 -11.725 1.00 86.19 117 ARG A CA 1
ATOM 894 C C . ARG A 1 117 ? 0.879 1.942 -11.253 1.00 86.19 117 ARG A C 1
ATOM 896 O O . ARG A 1 117 ? 1.083 1.510 -10.122 1.00 86.19 117 ARG A O 1
ATOM 903 N N . ALA A 1 118 ? 0.069 1.333 -12.123 1.00 85.69 118 ALA A N 1
ATOM 904 C CA . ALA A 1 118 ? -0.566 0.044 -11.859 1.00 85.69 118 ALA A CA 1
ATOM 905 C C . ALA A 1 118 ? 0.453 -1.104 -11.950 1.00 85.69 118 ALA A C 1
ATOM 907 O O . ALA A 1 118 ? 0.401 -2.048 -11.157 1.00 85.69 118 ALA A O 1
ATOM 908 N N . LEU A 1 119 ? 1.421 -0.997 -12.873 1.00 90.12 119 LEU A N 1
ATOM 909 C CA . LEU A 1 119 ? 2.479 -1.994 -13.039 1.00 90.12 119 LEU A CA 1
ATOM 910 C C . LEU A 1 119 ? 3.355 -2.143 -11.797 1.00 90.12 119 LEU A C 1
ATOM 912 O O . LEU A 1 119 ? 3.773 -3.266 -11.516 1.00 90.12 119 LEU A O 1
ATOM 916 N N . VAL A 1 120 ? 3.590 -1.073 -11.027 1.00 92.19 120 VAL A N 1
ATOM 917 C CA . VAL A 1 120 ? 4.374 -1.111 -9.775 1.00 92.19 120 VAL A CA 1
ATOM 918 C C . VAL A 1 120 ? 4.005 -2.318 -8.919 1.00 92.19 120 VAL A C 1
ATOM 920 O O . VAL A 1 120 ? 4.868 -3.121 -8.559 1.00 92.19 120 VAL A O 1
ATOM 923 N N . TRP A 1 121 ? 2.720 -2.463 -8.606 1.00 92.00 121 TRP A N 1
ATOM 924 C CA . TRP A 1 121 ? 2.247 -3.467 -7.659 1.00 92.00 121 TRP A CA 1
ATOM 925 C C . TRP A 1 121 ? 2.342 -4.876 -8.234 1.00 92.00 121 TRP A C 1
ATOM 927 O O . TRP A 1 121 ? 2.782 -5.796 -7.542 1.00 92.00 121 TRP A O 1
ATOM 937 N N . SER A 1 122 ? 2.024 -5.032 -9.521 1.00 92.06 122 SER A N 1
ATOM 938 C CA . SER A 1 122 ? 2.190 -6.305 -10.226 1.00 92.06 122 SER A CA 1
ATOM 939 C C . SER A 1 122 ? 3.666 -6.734 -10.285 1.00 92.06 122 SER A C 1
ATOM 941 O O . SER A 1 122 ? 3.981 -7.887 -9.993 1.00 92.06 122 SER A O 1
ATOM 943 N N . HIS A 1 123 ? 4.594 -5.803 -10.544 1.00 93.50 123 HIS A N 1
ATOM 944 C CA . HIS A 1 123 ? 6.030 -6.079 -10.610 1.00 93.50 123 HIS A CA 1
ATOM 945 C C . HIS A 1 123 ? 6.596 -6.455 -9.238 1.00 93.50 123 HIS A C 1
ATOM 947 O O . HIS A 1 123 ? 7.332 -7.436 -9.122 1.00 93.50 123 HIS A O 1
ATOM 953 N N . LEU A 1 124 ? 6.237 -5.707 -8.189 1.00 94.94 124 LEU A N 1
ATOM 954 C CA . LEU A 1 124 ? 6.669 -5.994 -6.819 1.00 94.94 124 LEU A CA 1
ATOM 955 C C . LEU A 1 124 ? 6.140 -7.346 -6.325 1.00 94.94 124 LEU A C 1
ATOM 957 O O . LEU A 1 124 ? 6.867 -8.077 -5.648 1.00 94.94 124 LEU A O 1
ATOM 961 N N . GLN A 1 125 ? 4.901 -7.699 -6.678 1.00 94.25 125 GLN A N 1
ATOM 962 C CA . GLN A 1 125 ? 4.323 -9.001 -6.350 1.00 94.25 125 GLN A CA 1
ATOM 963 C C . GLN A 1 125 ? 5.007 -10.129 -7.122 1.00 94.25 125 GLN A C 1
ATOM 965 O O . GLN A 1 125 ? 5.368 -11.145 -6.530 1.00 94.25 125 GLN A O 1
ATOM 970 N N . ALA A 1 126 ? 5.200 -9.965 -8.431 1.00 93.69 126 ALA A N 1
ATOM 971 C CA . ALA A 1 126 ? 5.845 -10.969 -9.270 1.00 93.69 126 ALA A CA 1
ATOM 972 C C . ALA A 1 126 ? 7.302 -11.222 -8.847 1.00 93.69 126 ALA A C 1
ATOM 974 O O . ALA A 1 126 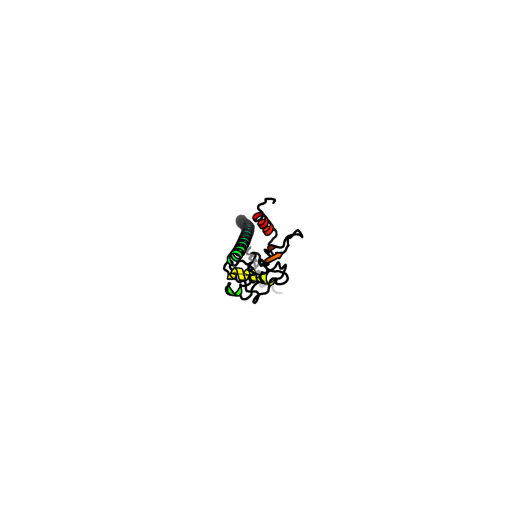? 7.774 -12.357 -8.891 1.00 93.69 126 ALA A O 1
ATOM 975 N N . ALA A 1 127 ? 7.997 -10.187 -8.367 1.00 94.19 127 ALA A N 1
ATOM 976 C CA . ALA A 1 127 ? 9.328 -10.305 -7.775 1.00 94.19 127 ALA A CA 1
ATOM 977 C C . ALA A 1 127 ? 9.329 -10.896 -6.348 1.00 94.19 127 ALA A C 1
ATOM 979 O O . ALA A 1 127 ? 10.394 -11.217 -5.821 1.00 94.19 127 ALA A O 1
ATOM 980 N N . GLY A 1 128 ? 8.159 -11.060 -5.721 1.00 94.00 128 GLY A N 1
ATOM 981 C CA . GLY A 1 128 ? 8.005 -11.657 -4.393 1.00 94.00 128 GLY A CA 1
ATOM 982 C C . GLY A 1 128 ? 8.275 -10.712 -3.220 1.00 94.00 128 GLY A C 1
ATOM 983 O O . GLY A 1 128 ? 8.460 -11.188 -2.102 1.00 94.00 128 GLY A O 1
ATOM 984 N N . TYR A 1 129 ? 8.305 -9.394 -3.441 1.00 94.94 129 TYR A N 1
ATOM 985 C CA . TYR A 1 129 ? 8.554 -8.417 -2.373 1.00 94.94 129 TYR A CA 1
ATOM 986 C C . TYR A 1 129 ? 7.299 -8.034 -1.589 1.00 94.94 129 TYR A C 1
ATOM 988 O O . TYR A 1 129 ? 7.392 -7.666 -0.420 1.00 94.94 129 TYR A O 1
ATOM 996 N N . ILE A 1 130 ? 6.127 -8.123 -2.219 1.00 93.50 130 ILE A N 1
ATOM 997 C CA . ILE A 1 130 ? 4.838 -7.874 -1.571 1.00 93.50 130 ILE A CA 1
ATOM 998 C C . ILE A 1 130 ? 3.900 -9.053 -1.792 1.00 93.50 130 ILE A C 1
ATOM 1000 O O . ILE A 1 130 ? 4.020 -9.800 -2.763 1.00 93.50 130 ILE A O 1
ATOM 1004 N N . THR A 1 131 ? 2.939 -9.201 -0.886 1.00 90.31 131 THR A N 1
ATOM 1005 C CA . THR A 1 131 ? 1.864 -10.187 -1.013 1.00 90.31 131 THR A CA 1
ATOM 1006 C C . THR A 1 131 ? 0.580 -9.491 -1.450 1.00 90.31 131 THR A C 1
ATOM 1008 O O . THR A 1 131 ? 0.334 -8.335 -1.101 1.00 90.31 131 THR A O 1
ATOM 1011 N N . GLY A 1 132 ? -0.224 -10.178 -2.255 1.00 86.94 132 GLY A N 1
ATOM 1012 C CA . GLY A 1 132 ? -1.448 -9.622 -2.814 1.00 86.94 132 GLY A CA 1
ATOM 1013 C C . GLY A 1 132 ? -1.868 -10.337 -4.089 1.00 86.94 132 GLY A C 1
ATOM 1014 O O . GLY A 1 132 ? -1.340 -11.400 -4.424 1.00 86.94 132 GLY A O 1
ATOM 1015 N N . SER A 1 133 ? -2.841 -9.746 -4.773 1.00 88.81 133 SER A N 1
ATOM 1016 C CA . SER A 1 133 ? -3.290 -10.170 -6.096 1.00 88.81 133 SER A CA 1
ATOM 1017 C C . SER A 1 133 ? -3.509 -8.932 -6.958 1.00 88.81 133 SER A C 1
ATOM 1019 O O . SER A 1 133 ? -4.646 -8.531 -7.192 1.00 88.81 133 SER A O 1
ATOM 1021 N N . TYR A 1 134 ? -2.409 -8.334 -7.403 1.00 90.06 134 TYR A N 1
ATOM 1022 C CA . TYR A 1 134 ? -2.385 -7.161 -8.267 1.00 90.06 134 TYR A CA 1
ATOM 1023 C C . TYR A 1 134 ? -2.193 -7.611 -9.723 1.00 90.06 134 TYR A C 1
ATOM 1025 O O . TYR A 1 134 ? -1.105 -8.075 -10.080 1.00 90.06 134 TYR A O 1
ATOM 1033 N N . PRO A 1 135 ? -3.251 -7.567 -10.548 1.00 86.81 135 PRO A N 1
ATOM 1034 C CA . PRO A 1 135 ? -3.183 -7.951 -11.952 1.00 86.81 135 PRO A CA 1
ATOM 1035 C C . PRO A 1 135 ? -2.315 -6.982 -12.762 1.00 86.81 135 PRO A C 1
ATOM 1037 O O . PRO A 1 135 ? -2.241 -5.790 -12.471 1.00 86.81 135 PRO A O 1
ATOM 1040 N N . ASP A 1 136 ? -1.711 -7.503 -13.825 1.00 84.19 136 ASP A N 1
ATOM 1041 C CA . ASP A 1 136 ? -1.116 -6.695 -14.889 1.00 84.19 136 ASP A CA 1
ATOM 1042 C C . ASP A 1 136 ? -2.214 -5.800 -15.527 1.00 84.19 136 ASP A C 1
ATOM 1044 O O . ASP A 1 136 ? -3.326 -6.292 -15.746 1.00 84.19 136 ASP A O 1
ATOM 1048 N N . PRO A 1 137 ? -1.966 -4.508 -15.820 1.00 74.00 137 PRO A N 1
ATOM 1049 C CA . PRO A 1 137 ? -2.934 -3.585 -16.420 1.00 74.00 137 PRO A CA 1
ATOM 1050 C C . PRO A 1 137 ? -3.423 -3.978 -17.822 1.00 74.00 137 PRO A C 1
ATOM 1052 O O . PRO A 1 137 ? -4.435 -3.454 -18.275 1.00 74.00 137 PRO A O 1
ATOM 1055 N N . VAL A 1 138 ? -2.826 -4.964 -18.500 1.00 70.69 138 VAL A N 1
ATOM 1056 C CA . VAL A 1 138 ? -3.510 -5.606 -19.647 1.00 70.69 138 VAL A CA 1
ATOM 1057 C C . VAL A 1 138 ? -4.842 -6.252 -19.222 1.00 70.69 138 VAL A C 1
ATOM 1059 O O . VAL A 1 138 ? -5.763 -6.387 -20.027 1.00 70.69 138 VAL A O 1
ATOM 1062 N N . VAL A 1 139 ? -4.960 -6.634 -17.949 1.00 60.75 139 VAL A N 1
ATOM 1063 C CA . VAL A 1 139 ? -6.107 -7.321 -17.337 1.00 60.75 139 VAL A CA 1
ATOM 1064 C C . VAL A 1 139 ? -6.906 -6.396 -16.400 1.00 60.75 139 VAL A C 1
ATOM 1066 O O . VAL A 1 139 ? -8.027 -6.733 -16.017 1.00 60.75 139 VAL A O 1
ATOM 1069 N N . ALA A 1 140 ? -6.376 -5.224 -16.040 1.00 62.66 140 ALA A N 1
ATOM 1070 C CA . ALA A 1 140 ? -6.955 -4.330 -15.038 1.00 62.66 140 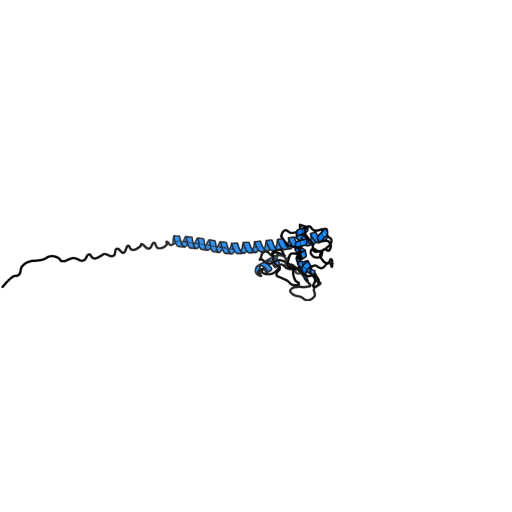ALA A CA 1
ATOM 1071 C C . ALA A 1 140 ? -6.941 -2.860 -15.465 1.00 62.66 140 ALA A C 1
ATOM 1073 O O . ALA A 1 140 ? -6.107 -2.464 -16.269 1.00 62.66 140 ALA A O 1
ATOM 1074 N N . PRO A 1 141 ? -7.846 -2.019 -14.934 1.00 68.56 141 PRO A N 1
ATOM 1075 C CA . PRO A 1 141 ? -7.824 -0.602 -15.262 1.00 68.56 141 PRO A CA 1
ATOM 1076 C C . PRO A 1 141 ? -6.504 0.024 -14.794 1.00 68.56 141 PRO A C 1
ATOM 1078 O O . PRO A 1 141 ? -6.102 -0.159 -13.641 1.00 68.56 141 PRO A O 1
ATOM 1081 N N . GLY A 1 142 ? -5.857 0.767 -15.691 1.00 72.81 142 GLY A N 1
ATOM 1082 C CA . GLY A 1 142 ? -4.710 1.605 -15.363 1.00 72.81 142 GLY A CA 1
ATOM 1083 C C . GLY A 1 142 ? -5.032 2.632 -14.276 1.00 72.81 142 GLY A C 1
ATOM 1084 O O . GLY A 1 142 ? -6.193 2.985 -14.046 1.00 72.81 142 GLY A O 1
ATOM 1085 N N . VAL A 1 143 ? -3.998 3.113 -13.588 1.00 79.25 143 VAL A N 1
ATOM 1086 C CA . VAL A 1 143 ? -4.125 4.133 -12.538 1.00 79.25 143 VAL A CA 1
ATOM 1087 C C . VAL A 1 143 ? -3.767 5.488 -13.141 1.00 79.25 143 VAL A C 1
ATOM 1089 O O . VAL A 1 143 ? -2.652 5.685 -13.603 1.00 79.25 143 VAL A O 1
ATOM 1092 N N . ALA A 1 144 ? -4.714 6.428 -13.161 1.00 77.31 144 ALA A N 1
ATOM 1093 C CA . ALA A 1 144 ? -4.516 7.727 -13.805 1.00 77.31 144 ALA A CA 1
ATOM 1094 C C . ALA A 1 144 ? -3.570 8.662 -13.022 1.00 77.31 144 ALA A C 1
ATOM 1096 O O . ALA A 1 144 ? -3.346 8.499 -11.818 1.00 77.31 144 ALA A O 1
ATOM 1097 N N . VAL A 1 145 ? -3.069 9.698 -13.708 1.00 73.19 145 VAL A N 1
ATOM 1098 C CA . VAL A 1 145 ? -2.295 10.785 -13.086 1.00 73.19 145 VAL A CA 1
ATOM 1099 C C . VAL A 1 145 ? -3.118 11.526 -12.032 1.00 73.19 145 VAL A C 1
ATOM 1101 O O . VAL A 1 145 ? -4.257 11.900 -12.303 1.00 73.19 145 VAL A O 1
ATOM 1104 N N . GLY A 1 146 ? -2.559 11.741 -10.833 1.00 69.31 146 GLY A N 1
ATOM 1105 C CA . GLY A 1 146 ? -3.241 12.437 -9.734 1.00 69.31 146 GLY A CA 1
ATOM 1106 C C . GLY A 1 146 ? -4.427 11.671 -9.131 1.00 69.31 146 GLY A C 1
ATOM 1107 O O . GLY A 1 146 ? -5.270 12.257 -8.450 1.00 69.31 146 GLY A O 1
ATOM 1108 N N . MET A 1 147 ? -4.532 10.366 -9.395 1.00 74.50 147 MET A N 1
ATOM 1109 C CA . MET A 1 147 ? -5.594 9.526 -8.854 1.00 74.50 147 MET A CA 1
ATOM 1110 C C . MET A 1 147 ? -5.286 9.134 -7.403 1.00 74.50 147 MET A C 1
ATOM 1112 O O . MET A 1 147 ? -4.450 8.278 -7.136 1.00 74.50 147 MET A O 1
ATOM 1116 N N . TYR A 1 148 ? -6.007 9.734 -6.455 1.00 74.75 148 TYR A N 1
ATOM 1117 C CA . TYR A 1 148 ? -5.868 9.447 -5.018 1.00 74.75 148 TYR A CA 1
ATOM 1118 C C . TYR A 1 148 ? -6.683 8.231 -4.541 1.00 74.75 148 TYR A C 1
ATOM 1120 O O . TYR A 1 148 ? -6.614 7.856 -3.372 1.00 74.75 148 TYR A O 1
ATOM 1128 N N . ASN A 1 149 ? -7.504 7.642 -5.413 1.00 75.19 149 ASN A N 1
ATOM 1129 C CA . ASN A 1 149 ? -8.431 6.562 -5.086 1.00 75.19 149 ASN A CA 1
ATOM 1130 C C . ASN A 1 149 ? -8.218 5.343 -5.992 1.00 75.19 149 ASN A C 1
ATOM 1132 O O . ASN A 1 149 ? -9.034 5.046 -6.861 1.00 75.19 149 ASN A O 1
ATOM 1136 N N . CYS A 1 150 ? -7.132 4.601 -5.785 1.00 83.88 150 CYS A N 1
ATOM 1137 C CA . CYS A 1 150 ? -6.953 3.349 -6.513 1.00 83.88 150 CYS A CA 1
ATOM 1138 C C . CYS A 1 150 ? -7.860 2.233 -5.962 1.00 83.88 150 CYS A C 1
ATOM 1140 O O . CYS A 1 150 ? -7.984 2.094 -4.741 1.00 83.88 150 CYS A O 1
ATOM 1142 N N . PRO A 1 151 ? -8.488 1.411 -6.826 1.00 86.56 151 PRO A N 1
ATOM 1143 C CA . PRO A 1 151 ? -9.178 0.202 -6.394 1.00 86.56 151 PRO A CA 1
ATOM 1144 C C . PRO A 1 151 ? -8.237 -0.749 -5.645 1.00 86.56 151 PRO A C 1
ATOM 1146 O O . PRO A 1 151 ? -7.124 -1.015 -6.097 1.00 86.56 151 PRO A O 1
ATOM 1149 N N . THR A 1 152 ? -8.711 -1.342 -4.549 1.00 88.31 152 THR A N 1
ATOM 1150 C CA . THR A 1 152 ? -7.940 -2.317 -3.749 1.00 88.31 152 THR A CA 1
ATOM 1151 C C . THR A 1 152 ? -7.659 -3.634 -4.483 1.00 88.31 152 THR A C 1
ATOM 1153 O O . THR A 1 152 ? -6.883 -4.463 -4.019 1.00 88.31 152 THR A O 1
ATOM 1156 N N . THR A 1 153 ? -8.279 -3.838 -5.648 1.00 87.31 153 THR A N 1
ATOM 1157 C CA . THR A 1 153 ? -7.981 -4.946 -6.565 1.00 87.31 153 THR A CA 1
ATOM 1158 C C . THR A 1 153 ? -6.722 -4.708 -7.392 1.00 87.31 153 THR A C 1
ATOM 1160 O O . THR A 1 153 ? -6.148 -5.666 -7.892 1.00 87.31 153 THR A O 1
ATOM 1163 N N . THR A 1 154 ? -6.317 -3.449 -7.568 1.00 86.56 154 THR A N 1
ATOM 1164 C CA . THR A 1 154 ? -5.155 -3.055 -8.381 1.00 86.56 154 THR A CA 1
ATOM 1165 C C . THR A 1 154 ? -4.015 -2.548 -7.505 1.00 86.56 154 THR A C 1
ATOM 1167 O O . THR A 1 154 ? -2.853 -2.747 -7.844 1.00 86.56 154 THR A O 1
ATOM 1170 N N . CYS A 1 155 ? -4.337 -1.941 -6.361 1.00 89.38 155 CYS A N 1
ATOM 1171 C CA . CYS A 1 155 ? -3.363 -1.367 -5.445 1.00 89.38 155 CYS A CA 1
ATOM 1172 C C . CYS A 1 155 ? -3.515 -1.892 -4.009 1.00 89.38 155 CYS A C 1
ATOM 1174 O O . CYS A 1 155 ? -4.633 -2.205 -3.596 1.00 89.38 155 CYS A O 1
ATOM 1176 N N . PRO A 1 156 ? -2.429 -1.933 -3.216 1.00 90.75 156 PRO A N 1
ATOM 1177 C CA . PRO A 1 156 ? -2.484 -2.305 -1.806 1.00 90.75 156 PRO A CA 1
ATOM 1178 C C . PRO A 1 156 ? -3.416 -1.405 -0.997 1.00 90.75 156 PRO A C 1
ATOM 1180 O O . PRO A 1 156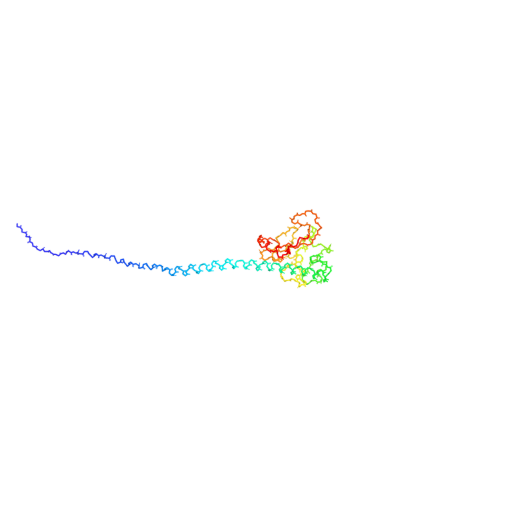 ? -3.371 -0.188 -1.137 1.00 90.75 156 PRO A O 1
ATOM 1183 N N . ASP A 1 157 ? -4.235 -1.998 -0.129 1.00 90.56 157 ASP A N 1
ATOM 1184 C CA . ASP A 1 157 ? -5.133 -1.260 0.765 1.00 90.56 157 ASP A CA 1
ATOM 1185 C C . ASP A 1 157 ? -4.341 -0.496 1.840 1.00 90.56 157 ASP A C 1
ATOM 1187 O O . ASP A 1 157 ? -3.456 -1.045 2.504 1.00 90.56 157 ASP A O 1
ATOM 1191 N N . ASN A 1 158 ? -4.715 0.762 2.056 1.00 88.50 158 ASN A N 1
ATOM 1192 C CA . ASN A 1 158 ? -4.218 1.603 3.139 1.00 88.50 158 ASN A CA 1
ATOM 1193 C C . ASN A 1 158 ? -4.788 1.232 4.526 1.00 88.50 158 ASN A C 1
ATOM 1195 O O . ASN A 1 158 ? -4.479 1.881 5.525 1.00 88.50 158 ASN A O 1
ATOM 1199 N N . GLY A 1 159 ? -5.633 0.201 4.603 1.00 87.00 159 GLY A N 1
ATOM 1200 C CA . GLY A 1 159 ? -6.292 -0.265 5.825 1.00 87.00 159 GLY A CA 1
ATOM 1201 C C . GLY A 1 159 ? -7.597 0.473 6.143 1.00 87.00 159 GLY A C 1
ATOM 1202 O O . GLY A 1 159 ? -8.231 0.186 7.164 1.00 87.00 159 GLY A O 1
ATOM 1203 N N . PHE A 1 160 ? -8.005 1.400 5.273 1.00 87.31 160 PHE A N 1
ATOM 1204 C CA . PHE A 1 160 ? -9.252 2.168 5.333 1.00 87.31 160 PHE A CA 1
ATOM 1205 C C . PHE A 1 160 ? -10.126 1.944 4.087 1.00 87.31 160 PHE A C 1
ATOM 1207 O O . PHE A 1 160 ? -11.116 2.651 3.891 1.00 87.31 160 PHE A O 1
ATOM 1214 N N . GLY A 1 161 ? -9.808 0.931 3.273 1.00 86.44 161 GLY A N 1
ATOM 1215 C CA . GLY A 1 161 ? -10.612 0.508 2.128 1.00 86.44 161 GLY A CA 1
ATOM 1216 C C . GLY A 1 161 ? -10.305 1.269 0.841 1.00 86.44 161 GLY A C 1
ATOM 1217 O O . GLY A 1 161 ? -11.104 1.214 -0.093 1.00 86.44 161 GLY A O 1
ATOM 1218 N N . THR A 1 162 ? -9.175 1.979 0.782 1.00 88.06 162 THR A N 1
ATOM 1219 C CA . THR A 1 162 ? -8.702 2.668 -0.426 1.00 88.06 162 THR A CA 1
ATOM 1220 C C . THR A 1 162 ? -7.285 2.216 -0.761 1.00 88.06 162 THR A C 1
ATOM 1222 O O . THR A 1 162 ? -6.463 2.015 0.128 1.00 88.06 162 THR A O 1
ATOM 1225 N N . GLY A 1 163 ? -6.991 2.043 -2.049 1.00 89.00 163 GLY A N 1
ATOM 1226 C CA . GLY A 1 163 ? -5.669 1.643 -2.514 1.00 89.00 163 GLY A CA 1
ATOM 1227 C C . GLY A 1 163 ? -4.641 2.777 -2.457 1.00 89.00 163 GLY A C 1
ATOM 1228 O O . GLY A 1 163 ? -4.956 3.926 -2.774 1.00 89.00 163 GLY A O 1
ATOM 1229 N N . MET A 1 164 ? -3.407 2.430 -2.102 1.00 89.00 164 MET A N 1
ATOM 1230 C CA . MET A 1 164 ? -2.233 3.305 -2.125 1.00 89.00 164 MET A CA 1
ATOM 1231 C C . MET A 1 164 ? -1.660 3.410 -3.544 1.00 89.00 164 MET A C 1
ATOM 1233 O O . MET A 1 164 ? -1.678 2.441 -4.298 1.00 89.00 164 MET A O 1
ATOM 1237 N N . VAL A 1 165 ? -1.125 4.567 -3.925 1.00 87.56 165 VAL A N 1
ATOM 1238 C CA . VAL A 1 165 ? -0.640 4.824 -5.294 1.00 87.56 165 VAL A CA 1
ATOM 1239 C C . VAL A 1 165 ? 0.763 5.400 -5.252 1.00 87.56 165 VAL A C 1
ATOM 1241 O O . VAL A 1 165 ? 1.066 6.196 -4.373 1.00 87.56 165 VAL A O 1
ATOM 1244 N N . ILE A 1 166 ? 1.611 5.014 -6.205 1.00 87.38 166 ILE A N 1
ATOM 1245 C CA . ILE A 1 166 ? 2.878 5.705 -6.445 1.00 87.38 166 ILE A CA 1
ATOM 1246 C C . ILE A 1 166 ? 2.669 6.722 -7.560 1.00 87.38 166 ILE A C 1
ATOM 1248 O O . ILE A 1 166 ? 2.140 6.384 -8.621 1.00 87.38 166 ILE A O 1
ATOM 1252 N N . ASP A 1 167 ? 3.070 7.959 -7.294 1.00 81.38 167 ASP A N 1
ATOM 1253 C CA . ASP A 1 167 ? 3.055 9.055 -8.255 1.00 81.38 167 ASP A CA 1
ATOM 1254 C C . ASP A 1 167 ? 4.487 9.576 -8.473 1.00 81.38 167 ASP A C 1
ATOM 1256 O O . ASP A 1 167 ? 5.380 9.366 -7.646 1.00 81.38 167 ASP A O 1
ATOM 1260 N N . ASN A 1 168 ? 4.721 10.227 -9.608 1.00 79.31 168 ASN A N 1
ATOM 1261 C CA . ASN A 1 168 ? 5.881 11.074 -9.827 1.00 79.31 168 ASN A CA 1
ATOM 1262 C C . ASN A 1 168 ? 5.378 12.503 -10.004 1.00 79.31 168 ASN A C 1
ATOM 1264 O O . ASN A 1 168 ? 4.785 12.857 -11.025 1.00 79.31 168 ASN A O 1
ATOM 1268 N N . GLY A 1 169 ? 5.609 13.321 -8.988 1.00 72.31 169 GLY A N 1
ATOM 1269 C CA . GLY A 1 169 ? 5.074 14.666 -8.932 1.00 72.31 169 GLY A CA 1
ATOM 1270 C C . GLY A 1 169 ? 6.001 15.603 -8.181 1.00 72.31 169 GLY A C 1
ATOM 1271 O O . GLY A 1 169 ? 6.861 15.196 -7.406 1.00 72.31 169 GLY A O 1
ATOM 1272 N N . ALA A 1 170 ? 5.816 16.897 -8.420 1.00 64.31 170 ALA A N 1
ATOM 1273 C CA . ALA A 1 170 ? 6.361 17.955 -7.573 1.00 64.31 170 ALA A CA 1
ATOM 1274 C C . ALA A 1 170 ? 5.380 18.317 -6.440 1.00 64.31 170 ALA A C 1
ATOM 1276 O O . ALA A 1 170 ? 5.457 19.424 -5.902 1.00 64.31 170 ALA A O 1
ATOM 1277 N N . LEU A 1 171 ? 4.413 17.438 -6.132 1.00 55.41 171 LEU A N 1
ATOM 1278 C CA . LEU A 1 171 ? 3.314 17.687 -5.201 1.00 55.41 171 LEU A CA 1
ATOM 1279 C C . LEU A 1 171 ? 3.801 17.648 -3.745 1.00 55.41 171 LEU A C 1
ATOM 1281 O O . LEU A 1 171 ? 3.381 16.852 -2.917 1.00 55.41 171 LEU A O 1
ATOM 1285 N N . GLN A 1 172 ? 4.581 18.663 -3.386 1.00 48.62 172 GLN A N 1
ATOM 1286 C CA . GLN A 1 172 ? 4.404 19.339 -2.111 1.00 48.62 172 GLN A CA 1
ATOM 1287 C C . GLN A 1 172 ? 2.924 19.714 -1.998 1.00 48.62 172 GLN A C 1
ATOM 1289 O O . GLN A 1 172 ? 2.454 20.612 -2.701 1.00 48.62 172 GLN A O 1
ATOM 1294 N N . GLN A 1 173 ? 2.194 19.083 -1.081 1.00 50.97 173 GLN A N 1
ATOM 1295 C CA . GLN A 1 173 ? 0.820 19.470 -0.755 1.00 50.97 173 GLN A CA 1
ATOM 1296 C C . GLN A 1 173 ? 0.720 20.941 -0.275 1.00 50.97 173 GLN A C 1
ATOM 1298 O O . GLN A 1 173 ? -0.381 21.442 -0.069 1.00 50.97 173 GLN A O 1
ATOM 1303 N N . THR A 1 174 ? 1.842 21.672 -0.167 1.00 44.66 174 THR A N 1
ATOM 1304 C CA . THR A 1 174 ? 1.876 23.092 0.196 1.00 44.66 174 THR A CA 1
ATOM 1305 C C . THR A 1 174 ? 2.893 23.999 -0.516 1.00 44.66 174 THR A C 1
ATOM 1307 O O . THR A 1 174 ? 2.994 25.136 -0.079 1.00 44.66 174 THR A O 1
ATOM 1310 N N . ASN A 1 175 ? 3.627 23.631 -1.579 1.00 41.97 175 ASN A N 1
ATOM 1311 C CA . ASN A 1 175 ? 4.503 24.615 -2.260 1.00 41.97 175 ASN A CA 1
ATOM 1312 C C . ASN A 1 175 ? 4.962 24.228 -3.678 1.00 41.97 175 ASN A C 1
ATOM 1314 O O . ASN A 1 175 ? 5.729 23.292 -3.884 1.00 41.97 175 ASN A O 1
ATOM 1318 N N . ALA A 1 176 ? 4.559 25.042 -4.655 1.00 49.88 176 ALA A N 1
ATOM 1319 C CA . ALA A 1 176 ? 5.058 25.014 -6.024 1.00 49.88 176 ALA A CA 1
ATOM 1320 C C . ALA A 1 176 ? 6.567 25.331 -6.061 1.00 49.88 176 ALA A C 1
ATOM 1322 O O . ALA A 1 176 ? 6.977 26.435 -5.708 1.00 49.88 176 ALA A O 1
ATOM 1323 N N . GLY A 1 177 ? 7.386 24.367 -6.495 1.00 52.88 177 GLY A N 1
ATOM 1324 C CA . GLY A 1 177 ? 8.831 24.557 -6.687 1.00 52.88 177 GLY A CA 1
ATOM 1325 C C . GLY A 1 177 ? 9.715 23.325 -6.455 1.00 52.88 177 GLY A C 1
ATOM 1326 O O . GLY A 1 177 ? 10.926 23.426 -6.630 1.00 52.88 177 GLY A O 1
ATOM 1327 N N . GLY A 1 178 ? 9.147 22.181 -6.058 1.00 57.94 178 GLY A N 1
ATOM 1328 C CA . GLY A 1 178 ? 9.905 20.945 -5.841 1.00 57.94 178 GLY A CA 1
ATOM 1329 C C . GLY A 1 178 ? 10.419 20.301 -7.133 1.00 57.94 178 GLY A C 1
ATOM 1330 O O . GLY A 1 178 ? 9.778 20.373 -8.180 1.00 57.94 178 GLY A O 1
ATOM 1331 N N . VAL A 1 179 ? 11.577 19.640 -7.047 1.00 67.75 179 VAL A N 1
ATOM 1332 C CA . VAL A 1 179 ? 12.024 18.673 -8.062 1.00 67.75 179 VAL A CA 1
ATOM 1333 C C . VAL A 1 179 ? 11.076 17.476 -8.003 1.00 67.75 179 VAL A C 1
ATOM 1335 O O . VAL A 1 179 ? 10.773 17.003 -6.910 1.00 67.75 179 VAL A O 1
ATOM 1338 N N . ALA A 1 180 ? 10.598 17.003 -9.156 1.00 72.94 180 ALA A N 1
ATOM 1339 C CA . ALA A 1 180 ? 9.713 15.846 -9.202 1.00 72.94 180 ALA A CA 1
ATOM 1340 C C . ALA A 1 180 ? 10.409 14.610 -8.614 1.00 72.94 180 ALA A C 1
ATOM 1342 O O . ALA A 1 180 ? 11.550 14.302 -8.972 1.00 72.94 180 ALA A O 1
ATOM 1343 N N . ALA A 1 181 ? 9.721 13.918 -7.712 1.00 79.12 181 ALA A N 1
ATOM 1344 C CA . ALA A 1 181 ? 10.214 12.717 -7.054 1.00 79.12 181 ALA A CA 1
ATOM 1345 C C . ALA A 1 181 ? 9.110 11.658 -6.996 1.00 79.12 181 ALA A C 1
ATOM 1347 O O . ALA A 1 181 ? 7.928 11.966 -7.151 1.00 79.12 181 ALA A O 1
ATOM 1348 N N . HIS A 1 182 ? 9.506 10.401 -6.787 1.00 85.44 182 HIS A N 1
ATOM 1349 C CA . HIS A 1 182 ? 8.550 9.332 -6.529 1.00 85.44 182 HIS A CA 1
ATOM 1350 C C . HIS A 1 182 ? 7.992 9.457 -5.120 1.00 85.44 182 HIS A C 1
ATOM 1352 O O . HIS A 1 182 ? 8.743 9.442 -4.144 1.00 85.44 182 HIS A O 1
ATOM 1358 N N . GLU A 1 183 ? 6.673 9.557 -5.033 1.00 84.88 183 GLU A N 1
ATOM 1359 C CA . GLU A 1 183 ? 5.942 9.725 -3.788 1.00 84.88 183 GLU A CA 1
ATOM 1360 C C . GLU A 1 183 ? 4.913 8.608 -3.627 1.00 84.88 183 GLU A C 1
ATOM 1362 O O . GLU A 1 183 ? 4.229 8.212 -4.574 1.00 84.88 183 GLU A O 1
ATOM 1367 N N . LEU A 1 184 ? 4.820 8.075 -2.409 1.00 86.94 184 LEU A N 1
ATOM 1368 C CA . LEU A 1 184 ? 3.806 7.097 -2.048 1.00 86.94 184 LEU A CA 1
ATOM 1369 C C . LEU A 1 184 ? 2.603 7.827 -1.457 1.00 86.94 184 LEU A C 1
ATOM 1371 O O . LEU A 1 184 ? 2.645 8.336 -0.338 1.00 86.94 184 LEU A O 1
ATOM 1375 N N . LEU A 1 185 ? 1.507 7.835 -2.200 1.00 85.06 185 LEU A N 1
ATOM 1376 C CA . LEU A 1 185 ? 0.229 8.367 -1.767 1.00 85.06 185 LEU A CA 1
ATOM 1377 C C . LEU A 1 185 ? -0.517 7.274 -1.000 1.00 85.06 185 LEU A C 1
ATOM 1379 O O . LEU A 1 185 ? -0.912 6.251 -1.561 1.00 85.06 185 LEU A O 1
ATOM 1383 N N . THR A 1 186 ? -0.761 7.503 0.288 1.00 83.75 186 THR A N 1
ATOM 1384 C CA . THR A 1 186 ? -1.504 6.574 1.156 1.00 83.75 186 THR A CA 1
ATOM 1385 C C . THR A 1 186 ? -2.997 6.485 0.815 1.00 83.75 186 THR A C 1
ATOM 1387 O O . THR A 1 186 ? -3.709 5.676 1.398 1.00 83.75 186 THR A O 1
ATOM 1390 N N . GLY A 1 187 ? -3.482 7.267 -0.153 1.00 80.56 187 GLY A N 1
ATOM 1391 C CA . GLY A 1 187 ? -4.860 7.240 -0.637 1.00 80.56 187 GLY A CA 1
ATOM 1392 C C . GLY A 1 187 ? -5.837 8.047 0.227 1.00 80.56 187 GLY A C 1
ATOM 1393 O O . GLY A 1 187 ? -5.450 8.822 1.099 1.00 80.56 187 GLY A O 1
ATOM 1394 N N . GLN A 1 188 ? -7.132 7.894 -0.047 1.00 77.75 188 GLN A N 1
ATOM 1395 C CA . GLN A 1 188 ? -8.212 8.594 0.661 1.00 77.75 188 GLN A CA 1
ATOM 1396 C C . GLN A 1 188 ? -8.762 7.786 1.851 1.00 77.75 188 GLN A C 1
ATOM 1398 O O . GLN A 1 188 ? -8.301 6.690 2.160 1.00 77.75 188 GLN A O 1
ATOM 1403 N N . ALA A 1 189 ? -9.771 8.350 2.523 1.00 81.19 189 ALA A N 1
ATOM 1404 C CA . ALA A 1 189 ? -10.519 7.736 3.625 1.00 81.19 189 ALA A CA 1
ATOM 1405 C C . ALA A 1 189 ? -9.730 7.487 4.923 1.00 81.19 189 ALA A C 1
ATOM 1407 O O . ALA A 1 189 ? -10.280 6.905 5.857 1.00 81.19 189 ALA A O 1
ATOM 1408 N N . ILE A 1 190 ? -8.494 7.985 5.026 1.00 83.38 190 ILE A N 1
ATOM 1409 C CA . ILE A 1 190 ? -7.751 8.011 6.287 1.00 83.38 190 ILE A CA 1
ATOM 1410 C C . ILE A 1 190 ? -8.284 9.175 7.139 1.00 83.38 190 ILE A C 1
ATOM 1412 O O . ILE A 1 190 ? -8.215 10.328 6.703 1.00 83.38 190 ILE A O 1
ATOM 1416 N N . PRO A 1 191 ? -8.832 8.910 8.337 1.00 82.12 191 PRO A N 1
ATOM 1417 C CA . PRO A 1 191 ? -9.299 9.957 9.237 1.00 82.12 191 PRO A CA 1
ATOM 1418 C C . PRO A 1 191 ? -8.182 10.943 9.619 1.00 82.12 191 PRO A C 1
ATOM 1420 O O . PRO A 1 191 ? -7.020 10.561 9.760 1.00 82.12 191 PRO A O 1
ATOM 1423 N N . SER A 1 192 ? -8.517 12.221 9.815 1.00 82.69 192 SER A N 1
ATOM 1424 C CA . SER A 1 192 ? -7.520 13.265 10.111 1.00 82.69 192 SER A CA 1
ATOM 1425 C C . SER A 1 192 ? -6.792 13.056 11.444 1.00 82.69 192 SER A C 1
ATOM 1427 O O . SER A 1 192 ? -5.648 13.471 11.592 1.00 82.69 192 SER A O 1
ATOM 1429 N N . ASP A 1 193 ? -7.433 12.411 12.418 1.00 81.06 193 ASP A N 1
ATOM 1430 C CA . ASP A 1 193 ? -6.826 12.006 13.691 1.00 81.06 193 ASP A CA 1
ATOM 1431 C C . ASP A 1 193 ? -5.766 10.913 13.500 1.00 81.06 193 ASP A C 1
ATOM 1433 O O . ASP A 1 193 ? -4.692 10.993 14.097 1.00 81.06 193 ASP A O 1
ATOM 1437 N N . VAL A 1 194 ? -6.031 9.947 12.615 1.00 80.12 194 VAL A N 1
ATOM 1438 C CA . VAL A 1 194 ? -5.069 8.909 12.216 1.00 80.12 194 VAL A CA 1
ATOM 1439 C C . VAL A 1 194 ? -3.890 9.531 11.477 1.00 80.12 194 VAL A C 1
ATOM 1441 O O . VAL A 1 194 ? -2.751 9.195 11.790 1.00 80.12 194 VAL A O 1
ATOM 1444 N N . LEU A 1 195 ? -4.142 10.452 10.540 1.00 77.81 195 LEU A N 1
ATOM 1445 C CA . LEU A 1 195 ? -3.080 11.169 9.828 1.00 77.81 195 LEU A CA 1
ATOM 1446 C C . LEU A 1 195 ? -2.217 11.989 10.786 1.00 77.81 195 LEU A C 1
ATOM 1448 O O . LEU A 1 195 ? -1.003 11.897 10.710 1.00 77.81 195 LEU A O 1
ATOM 1452 N N . ALA A 1 196 ? -2.816 12.713 11.734 1.00 79.56 196 ALA A N 1
ATOM 1453 C CA . ALA A 1 196 ? -2.062 13.476 12.726 1.00 79.56 196 ALA A CA 1
ATOM 1454 C C . ALA A 1 196 ? -1.260 12.579 13.688 1.00 79.56 196 ALA A C 1
ATOM 1456 O O . ALA A 1 196 ? -0.227 12.993 14.207 1.00 79.56 196 ALA A O 1
ATOM 1457 N N . GLU A 1 197 ? -1.729 11.361 13.982 1.00 79.50 197 GLU A N 1
ATOM 1458 C CA . GLU A 1 197 ? -0.947 10.401 14.769 1.00 79.50 197 GLU A CA 1
ATOM 1459 C C . GLU A 1 197 ? 0.169 9.743 13.957 1.00 79.50 197 GLU A C 1
ATOM 1461 O O . GLU A 1 197 ? 1.241 9.492 14.507 1.00 79.50 197 GLU A O 1
ATOM 1466 N N . LEU A 1 198 ? -0.076 9.457 12.679 1.00 76.75 198 LEU A N 1
ATOM 1467 C CA . LEU A 1 198 ? 0.932 8.940 11.762 1.00 76.75 198 LEU A CA 1
ATOM 1468 C C . LEU A 1 198 ? 2.030 9.980 11.528 1.00 76.75 198 LEU A C 1
ATOM 1470 O O . LEU A 1 198 ? 3.198 9.643 11.658 1.00 76.75 198 LEU A O 1
ATOM 1474 N N . ASP A 1 199 ? 1.651 11.233 11.289 1.00 75.00 199 ASP A N 1
ATOM 1475 C CA . ASP A 1 199 ? 2.549 12.380 11.159 1.00 75.00 199 ASP A CA 1
ATOM 1476 C C . ASP A 1 199 ? 3.453 12.498 12.388 1.00 75.00 199 ASP A C 1
ATOM 1478 O O . ASP A 1 199 ? 4.655 12.368 12.257 1.00 75.00 199 ASP A O 1
ATOM 1482 N N . ARG A 1 200 ? 2.902 12.516 13.610 1.00 80.44 200 ARG A N 1
ATOM 1483 C CA . ARG A 1 200 ? 3.706 12.496 14.855 1.00 80.44 200 ARG A CA 1
ATOM 1484 C C . ARG A 1 200 ? 4.619 11.274 15.041 1.00 80.44 200 ARG A C 1
ATOM 1486 O O . ARG A 1 200 ? 5.440 11.280 15.954 1.00 80.44 200 ARG A O 1
ATOM 1493 N N . LYS A 1 201 ? 4.396 10.177 14.313 1.00 70.44 201 LYS A N 1
ATOM 1494 C CA . LYS A 1 201 ? 5.242 8.971 14.372 1.00 70.44 201 LYS A CA 1
ATOM 1495 C C . LYS A 1 201 ? 6.300 8.950 13.275 1.00 70.44 201 LYS A C 1
ATOM 1497 O O . LYS A 1 201 ? 7.330 8.317 13.480 1.00 70.44 201 LYS A O 1
ATOM 1502 N N . ILE A 1 202 ? 6.007 9.563 12.132 1.00 71.25 202 ILE A N 1
ATOM 1503 C CA . ILE A 1 202 ? 6.910 9.675 10.985 1.00 71.25 202 ILE A CA 1
ATOM 1504 C C . ILE A 1 202 ? 7.830 10.893 11.158 1.00 71.25 202 ILE A C 1
ATOM 1506 O O . ILE A 1 202 ? 9.018 10.790 10.872 1.00 71.25 202 ILE A O 1
ATOM 1510 N N . ASP A 1 203 ? 7.297 12.006 11.659 1.00 65.44 203 ASP A N 1
ATOM 1511 C CA . ASP A 1 203 ? 8.024 13.207 12.061 1.00 65.44 203 ASP A CA 1
ATOM 1512 C C . ASP A 1 203 ? 8.654 12.982 13.443 1.00 65.44 203 ASP A C 1
ATOM 1514 O O . ASP A 1 203 ? 7.967 12.792 14.452 1.00 65.44 203 ASP A O 1
ATOM 1518 N N . ASP A 1 204 ? 9.983 12.979 13.489 1.00 62.09 204 ASP A N 1
ATOM 1519 C CA . ASP A 1 204 ? 10.766 12.846 14.716 1.00 62.09 204 ASP A CA 1
ATOM 1520 C C . ASP A 1 204 ? 10.816 14.146 15.543 1.00 62.09 204 ASP A C 1
ATOM 1522 O O . ASP A 1 204 ? 11.492 14.209 16.578 1.00 62.09 204 ASP A O 1
ATOM 1526 N N . GLY A 1 205 ? 10.065 15.175 15.134 1.00 53.16 205 GLY A N 1
ATOM 1527 C CA . GLY A 1 205 ? 9.924 16.435 15.850 1.00 53.16 205 GLY A CA 1
ATOM 1528 C C . GLY A 1 205 ? 11.189 17.290 15.821 1.00 53.16 205 GLY A C 1
ATOM 1529 O O . GLY A 1 205 ? 11.305 18.225 16.625 1.00 53.16 205 GLY A O 1
ATOM 1530 N N . THR A 1 206 ? 12.145 16.992 14.935 1.00 51.66 206 THR A N 1
ATOM 1531 C CA . THR A 1 206 ? 13.314 17.845 14.729 1.00 51.66 206 THR A CA 1
ATOM 1532 C C . THR A 1 206 ? 13.072 18.803 13.561 1.00 51.66 206 THR A C 1
ATOM 1534 O O . THR A 1 206 ? 12.777 18.370 12.452 1.00 51.66 206 THR A O 1
ATOM 1537 N N . PRO A 1 207 ? 13.175 20.130 13.768 1.00 43.91 207 PRO A N 1
ATOM 1538 C CA . PRO A 1 207 ? 13.125 21.060 12.654 1.00 43.91 207 PRO A CA 1
ATOM 1539 C C . PRO A 1 207 ? 14.437 20.927 11.876 1.00 43.91 207 PRO A C 1
ATOM 1541 O O . PRO A 1 207 ? 15.486 21.356 12.367 1.00 43.91 207 PRO A O 1
ATOM 1544 N N . SER A 1 208 ? 14.385 20.332 10.685 1.00 48.56 208 SER A N 1
ATOM 1545 C CA . SER A 1 208 ? 15.441 20.440 9.672 1.00 48.56 208 SER A CA 1
ATOM 1546 C C . SER A 1 208 ? 15.037 21.432 8.593 1.00 48.56 208 SER A C 1
ATOM 1548 O O . SER A 1 208 ? 13.933 21.235 8.036 1.00 48.56 208 SER A O 1
#

pLDDT: mean 80.47, std 14.23, range [41.97, 96.75]

Sequence (208 aa):
MNNMLEQKWLKQKEPRRKGLGLGQKQRGFTLIEIAIVLVIIGLLLGGVLKGQELINTARVRALSSNVDGITSAWFSFSDRYRAFPGDYLQANVNLPNIVTNGSGNGIVGDVAVPDERALVWSHLQAAGYITGSYPDPVVAPGVAVGMYNCPTTTCPDNGFGTGMVIDNGALQQTNAGGVAAHELLTGQAIPSDVLAELDRKIDDGTPS

Foldseek 3Di:
DDDDDDDDDDPPDDPPPPPPPPVPPPPPDDPVNVVVVVVVVVVVVVVVVVVVVVVLVVLLVVLVVVVVLLVVLQVVCCVVQVAGQLQAQCCCPPFPQEDDHHVVPRFQADQVCNQSFLRNVVSSVSVPSDDDQAHRCVPPPGQHAPRLFDQCNRAPQSSQRGHKTWHFDQDPVPDDDRDTDIDIRSGDRQDPVSVVVSCCVVDPVDDD